Protein AF-A0A453NLX0-F1 (afdb_monomer)

Nearest PDB structures (foldseek):
  2ix4-assembly1_B  TM=9.843E-01  e=1.259E-29  Arabidopsis thaliana
  3kzu-assembly2_C-2  TM=9.721E-01  e=3.996E-23  Brucella melitensis
  3e60-assembly1_B  TM=9.406E-01  e=5.004E-22  Bartonella henselae
  2c9h-assembly1_A-2  TM=9.615E-01  e=4.247E-21  Homo sapiens
  4jga-assembly1_B  TM=9.408E-01  e=2.361E-19  Rickettsia rickettsii str. 'Sheila Smith'

Structure (mmCIF, N/CA/C/O backbone):
data_AF-A0A453NLX0-F1
#
_entry.id   AF-A0A453NLX0-F1
#
loop_
_atom_site.group_PDB
_atom_site.id
_atom_site.type_symbol
_atom_site.label_atom_id
_atom_site.label_alt_id
_atom_site.label_comp_id
_atom_site.label_asym_id
_atom_site.label_entity_id
_atom_site.label_seq_id
_atom_site.pdbx_PDB_ins_code
_atom_site.Cartn_x
_atom_site.Cartn_y
_atom_site.Cartn_z
_atom_site.occupancy
_atom_site.B_iso_or_equiv
_atom_site.auth_seq_id
_atom_site.auth_comp_id
_atom_site.auth_asym_id
_atom_site.auth_atom_id
_atom_site.pdbx_PDB_model_num
ATOM 1 N N . GLY A 1 1 ? 13.823 21.046 -12.889 1.00 32.50 1 GLY A N 1
ATOM 2 C CA . GLY A 1 1 ? 14.466 21.049 -14.212 1.00 32.50 1 GLY A CA 1
ATOM 3 C C . GLY A 1 1 ? 14.780 19.629 -14.622 1.00 32.50 1 GLY A C 1
ATOM 4 O O . GLY A 1 1 ? 15.613 19.012 -13.982 1.00 32.50 1 GLY A O 1
ATOM 5 N N . ASP A 1 2 ? 14.049 19.125 -15.614 1.00 42.88 2 ASP A N 1
ATOM 6 C CA . ASP A 1 2 ? 14.450 18.220 -16.710 1.00 42.88 2 ASP A CA 1
ATOM 7 C C . ASP A 1 2 ? 15.226 16.896 -16.469 1.00 42.88 2 ASP A C 1
ATOM 9 O O . ASP A 1 2 ? 15.320 16.084 -17.379 1.00 42.88 2 ASP A O 1
ATOM 13 N N . ALA A 1 3 ? 15.750 16.588 -15.280 1.00 44.06 3 ALA A N 1
ATOM 14 C CA . ALA A 1 3 ? 16.458 15.319 -15.049 1.00 44.06 3 ALA A CA 1
ATOM 15 C C . ALA A 1 3 ? 15.498 14.118 -14.948 1.00 44.06 3 ALA A C 1
ATOM 17 O O . ALA A 1 3 ? 15.730 13.088 -15.571 1.00 44.06 3 ALA A O 1
ATOM 18 N N . ALA A 1 4 ? 14.383 14.260 -14.222 1.00 47.41 4 ALA A N 1
ATOM 19 C CA . ALA A 1 4 ? 13.395 13.188 -14.068 1.00 47.41 4 ALA A CA 1
ATOM 20 C C . ALA A 1 4 ? 12.672 12.852 -15.389 1.00 47.41 4 ALA A C 1
ATOM 22 O O . ALA A 1 4 ? 12.440 11.681 -15.677 1.00 47.41 4 ALA A O 1
ATOM 23 N N . GLY A 1 5 ? 12.381 13.866 -16.217 1.00 52.69 5 GLY A N 1
ATOM 24 C CA . GLY A 1 5 ? 11.788 13.687 -17.548 1.00 52.69 5 GLY A CA 1
ATOM 25 C C . GLY A 1 5 ? 12.715 12.929 -18.501 1.00 52.69 5 GLY A C 1
ATOM 26 O O . GLY A 1 5 ? 12.309 11.922 -19.074 1.00 52.69 5 GLY A O 1
ATOM 27 N N . ARG A 1 6 ? 13.996 13.324 -18.576 1.00 56.44 6 ARG A N 1
ATOM 28 C CA . ARG A 1 6 ? 15.009 12.621 -19.386 1.00 56.44 6 ARG A CA 1
ATOM 29 C C . ARG A 1 6 ? 15.239 11.176 -18.941 1.00 56.44 6 ARG A C 1
ATOM 31 O O . ARG A 1 6 ? 15.473 10.315 -19.783 1.00 56.44 6 ARG A O 1
ATOM 38 N N . THR A 1 7 ? 15.172 10.888 -17.640 1.00 66.12 7 THR A N 1
ATOM 39 C CA . THR A 1 7 ? 15.303 9.512 -17.135 1.00 66.12 7 THR A CA 1
ATOM 40 C C . THR A 1 7 ? 14.103 8.652 -17.531 1.00 66.12 7 THR A C 1
ATOM 42 O O . THR A 1 7 ? 14.297 7.510 -17.934 1.00 66.12 7 THR A O 1
ATOM 45 N N . LEU A 1 8 ? 12.875 9.188 -17.494 1.00 66.31 8 LEU A N 1
ATOM 46 C CA . LEU A 1 8 ? 11.673 8.470 -17.944 1.00 66.31 8 LEU A CA 1
ATOM 47 C C . LEU A 1 8 ? 11.711 8.153 -19.448 1.00 66.31 8 LEU A C 1
ATOM 49 O O . LEU A 1 8 ? 11.286 7.075 -19.860 1.00 66.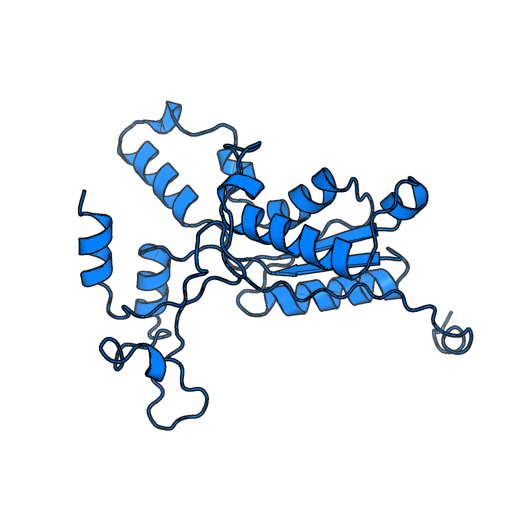31 8 LEU A O 1
ATOM 53 N N . GLU A 1 9 ? 12.271 9.042 -20.272 1.00 70.69 9 GLU A N 1
ATOM 54 C CA . GLU A 1 9 ? 12.449 8.799 -21.712 1.00 70.69 9 GLU A CA 1
ATOM 55 C C . GLU A 1 9 ? 13.410 7.639 -22.015 1.00 70.69 9 GLU A C 1
ATOM 57 O O . GLU A 1 9 ? 13.264 6.960 -23.036 1.00 70.69 9 GLU A O 1
ATOM 62 N N . GLN A 1 10 ? 14.364 7.364 -21.124 1.00 80.00 10 GLN A N 1
ATOM 63 C CA . GLN A 1 10 ? 15.307 6.249 -21.259 1.00 80.00 10 GLN A CA 1
ATOM 64 C C . GLN A 1 10 ? 14.697 4.896 -20.870 1.00 80.00 10 GLN A C 1
ATOM 66 O O . GLN A 1 10 ? 15.295 3.852 -21.146 1.00 80.00 10 GLN A O 1
ATOM 71 N N . LEU A 1 11 ? 13.519 4.882 -20.239 1.00 84.00 11 LEU A N 1
ATOM 72 C CA . LEU A 1 11 ? 12.901 3.647 -19.773 1.00 84.00 11 LEU A CA 1
ATOM 73 C C . LEU A 1 11 ? 12.248 2.883 -20.938 1.00 84.00 11 LEU A C 1
ATOM 75 O O . LEU A 1 11 ? 11.550 3.483 -21.764 1.00 84.00 11 LEU A O 1
ATOM 79 N N . PRO A 1 12 ? 12.434 1.547 -21.005 1.00 85.44 12 PRO A N 1
ATOM 80 C CA . PRO A 1 12 ? 11.791 0.711 -22.018 1.00 85.44 12 PRO A CA 1
ATOM 81 C C . PRO A 1 12 ? 10.260 0.753 -21.954 1.00 85.44 12 PRO A C 1
ATOM 83 O O . PRO A 1 12 ? 9.596 0.725 -22.989 1.00 85.44 12 PRO A O 1
ATOM 86 N N . SER A 1 13 ? 9.701 0.822 -20.745 1.00 88.06 13 SER A N 1
ATOM 87 C CA . SER A 1 13 ? 8.270 1.002 -20.510 1.00 88.06 13 SER A CA 1
ATOM 88 C C . SER A 1 13 ? 7.997 2.444 -20.095 1.00 88.06 13 SER A C 1
ATOM 90 O O . SER A 1 13 ? 8.634 2.954 -19.174 1.00 88.06 13 SER A O 1
ATOM 92 N N . ARG A 1 14 ? 7.061 3.101 -20.789 1.00 87.88 14 ARG A N 1
ATOM 93 C CA . ARG A 1 14 ? 6.690 4.513 -20.569 1.00 87.88 14 ARG A CA 1
ATOM 94 C C . ARG A 1 14 ? 5.220 4.693 -20.196 1.00 87.88 14 ARG A C 1
ATOM 96 O O . ARG A 1 14 ? 4.744 5.817 -20.088 1.00 87.88 14 ARG A O 1
ATOM 103 N N . VAL A 1 15 ? 4.498 3.588 -20.026 1.00 87.69 15 VAL A N 1
ATOM 104 C CA . VAL A 1 15 ? 3.078 3.588 -19.676 1.00 87.69 15 VAL A CA 1
ATOM 105 C C . VAL A 1 15 ? 2.943 3.140 -18.233 1.00 87.69 15 VAL A C 1
ATOM 107 O O . VAL A 1 15 ? 3.362 2.041 -17.875 1.00 87.69 15 VAL A O 1
ATOM 110 N N . PHE A 1 16 ? 2.335 3.991 -17.419 1.00 85.38 16 PHE A N 1
ATOM 111 C CA . PHE A 1 16 ? 2.016 3.713 -16.028 1.00 85.38 16 PHE A CA 1
ATOM 112 C C . PHE A 1 16 ? 0.648 4.303 -15.687 1.00 85.38 16 PHE A C 1
ATOM 114 O O . PHE A 1 16 ? 0.221 5.295 -16.278 1.00 85.38 16 PHE A O 1
ATOM 121 N N . ALA A 1 17 ? -0.045 3.679 -14.741 1.00 84.06 17 ALA A N 1
ATOM 122 C CA . ALA A 1 17 ? -1.322 4.158 -14.235 1.00 84.06 17 ALA A CA 1
ATOM 123 C C . ALA A 1 17 ? -1.085 4.990 -12.969 1.00 84.06 17 ALA A C 1
ATOM 125 O O . ALA A 1 17 ? -0.701 4.473 -11.915 1.00 84.06 17 ALA A O 1
ATOM 126 N N . ALA A 1 18 ? -1.275 6.303 -13.103 1.00 81.62 18 ALA A N 1
ATOM 127 C CA . ALA A 1 18 ? -1.148 7.251 -12.008 1.00 81.62 18 ALA A CA 1
ATOM 128 C C . ALA A 1 18 ? -2.514 7.543 -11.356 1.00 81.62 18 ALA A C 1
ATOM 130 O O . ALA A 1 18 ? -3.530 7.550 -12.048 1.00 81.62 18 ALA A O 1
ATOM 131 N N . VAL A 1 19 ? -2.539 7.835 -10.051 1.00 82.06 19 VAL A N 1
ATOM 132 C CA . VAL A 1 19 ? -3.730 8.375 -9.379 1.00 82.06 19 VAL A CA 1
ATOM 133 C C . VAL A 1 19 ? -3.841 9.844 -9.778 1.00 82.06 19 VAL A C 1
ATOM 135 O O . VAL A 1 19 ? -2.850 10.565 -9.610 1.00 82.06 19 VAL A O 1
ATOM 138 N N . PRO A 1 20 ? -4.989 10.302 -10.304 1.00 85.00 20 PRO A N 1
ATOM 139 C CA . PRO A 1 20 ? -5.222 11.722 -10.534 1.00 85.00 20 PRO A CA 1
ATOM 140 C C . PRO A 1 20 ? -5.013 12.504 -9.235 1.00 85.00 20 PRO A C 1
ATOM 142 O O . PRO A 1 20 ? -5.544 12.126 -8.193 1.00 85.00 20 PRO A O 1
ATOM 145 N N . ARG A 1 21 ? -4.211 13.569 -9.280 1.00 85.25 21 ARG A N 1
ATOM 146 C CA . ARG A 1 21 ? -3.954 14.438 -8.125 1.00 85.25 21 ARG A CA 1
ATOM 147 C C . ARG A 1 21 ? -4.677 15.757 -8.309 1.00 85.25 21 ARG A C 1
ATOM 149 O O . ARG A 1 21 ? -4.589 16.348 -9.382 1.00 85.25 21 ARG A O 1
ATOM 156 N N . GLY A 1 22 ? -5.302 16.233 -7.243 1.00 87.50 22 GLY A N 1
ATOM 157 C CA . GLY A 1 22 ? -6.043 17.484 -7.244 1.00 87.50 22 GLY A CA 1
ATOM 158 C C . GLY A 1 22 ? -7.124 17.489 -6.171 1.00 87.50 22 GLY A C 1
ATOM 159 O O . GLY A 1 22 ? -7.082 16.689 -5.242 1.00 87.50 22 GLY A O 1
ATOM 160 N N . LYS A 1 23 ? -8.052 18.440 -6.270 1.00 88.06 23 LYS A N 1
ATOM 161 C CA . LYS A 1 23 ? -9.124 18.664 -5.281 1.00 88.06 23 LYS A CA 1
ATOM 162 C C . LYS A 1 23 ? -10.513 18.377 -5.856 1.00 88.06 23 LYS A C 1
ATOM 164 O O . LYS A 1 23 ? -11.515 18.691 -5.218 1.00 88.06 23 LYS A O 1
ATOM 169 N N . GLY A 1 24 ? -10.572 17.864 -7.085 1.00 85.75 24 GLY A N 1
ATOM 170 C CA . GLY A 1 24 ? -11.801 17.476 -7.757 1.00 85.75 24 GLY A CA 1
ATOM 171 C C . GLY A 1 24 ? -12.357 16.142 -7.262 1.00 85.75 24 GLY A C 1
ATOM 172 O O . GLY A 1 24 ? -11.738 15.413 -6.489 1.00 85.75 24 GLY A O 1
ATOM 173 N N . GLU A 1 25 ? -13.553 15.813 -7.739 1.00 76.50 25 GLU A N 1
ATOM 174 C CA . GLU A 1 25 ? -14.179 14.514 -7.503 1.00 76.50 25 GLU A CA 1
ATOM 175 C C . GLU A 1 25 ? -13.334 13.392 -8.137 1.00 76.50 25 GLU A C 1
ATOM 177 O O . GLU A 1 25 ? -12.903 13.510 -9.284 1.00 76.50 25 GLU A O 1
ATOM 182 N N . ALA A 1 26 ? -13.084 12.314 -7.385 1.00 79.69 26 ALA A N 1
ATOM 183 C CA . ALA A 1 26 ? -12.199 11.199 -7.756 1.00 79.69 26 ALA A CA 1
ATOM 184 C C . ALA A 1 26 ? -10.702 11.551 -7.947 1.00 79.69 26 ALA A C 1
ATOM 186 O O . ALA A 1 26 ? -9.940 10.733 -8.471 1.00 79.69 26 ALA A O 1
ATOM 187 N N . GLU A 1 27 ? -10.261 12.727 -7.490 1.00 86.06 27 GLU A N 1
ATOM 188 C CA . GLU A 1 27 ? -8.845 13.093 -7.396 1.00 86.06 27 GLU A CA 1
ATOM 189 C C . GLU A 1 27 ? -8.322 12.935 -5.962 1.00 86.06 27 GLU A C 1
ATOM 191 O O . GLU A 1 27 ? -9.049 13.093 -4.983 1.00 86.06 27 GLU A O 1
ATOM 196 N N . PHE A 1 28 ? -7.032 12.636 -5.829 1.00 86.00 28 PHE A N 1
ATOM 197 C CA . PHE A 1 28 ? -6.368 12.548 -4.535 1.00 86.00 28 PHE A CA 1
ATOM 198 C C . PHE A 1 28 ? -5.824 13.916 -4.098 1.00 86.00 28 PHE A C 1
ATO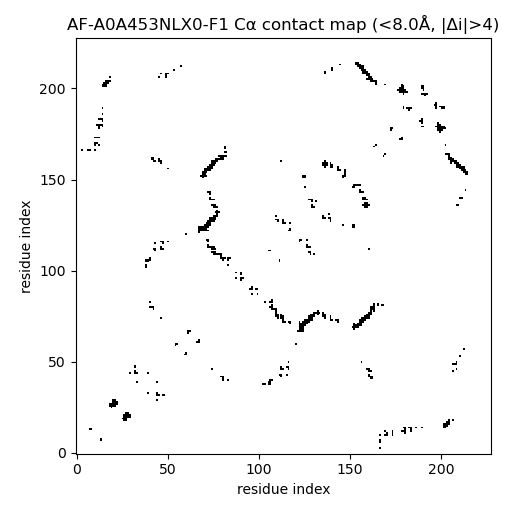M 200 O O . PHE A 1 28 ? -4.839 14.406 -4.665 1.00 86.00 28 PHE A O 1
ATOM 207 N N . ASP A 1 29 ? -6.432 14.497 -3.057 1.00 88.50 29 ASP A N 1
ATOM 208 C CA . ASP A 1 29 ? -5.942 15.716 -2.397 1.00 88.50 29 ASP A CA 1
ATOM 209 C C . ASP A 1 29 ? -4.783 15.379 -1.452 1.00 88.50 29 ASP A C 1
ATOM 211 O O . ASP A 1 29 ? -4.948 15.184 -0.248 1.00 88.50 29 ASP A O 1
ATOM 215 N N . GLU A 1 30 ? -3.580 15.296 -2.011 1.00 82.75 30 GLU A N 1
ATOM 216 C CA . GLU A 1 30 ? -2.365 14.988 -1.256 1.00 82.75 30 GLU A CA 1
ATOM 217 C C . GLU A 1 30 ? -2.119 15.973 -0.105 1.00 82.75 30 GLU A C 1
ATOM 219 O O . GLU A 1 30 ? -1.650 15.560 0.958 1.00 82.75 30 GLU A O 1
ATOM 224 N N . GLU A 1 31 ? -2.467 17.255 -0.269 1.00 84.69 31 GLU A N 1
ATOM 225 C CA . GLU A 1 31 ? -2.294 18.249 0.791 1.00 84.69 31 GLU A CA 1
ATOM 226 C C . GLU A 1 31 ? -3.164 17.895 1.993 1.00 84.69 31 GLU A C 1
ATOM 228 O O . GLU A 1 31 ? -2.654 17.886 3.107 1.00 84.69 31 GLU A O 1
ATOM 233 N N . ALA A 1 32 ? -4.434 17.534 1.791 1.00 86.62 32 ALA A N 1
ATOM 234 C CA . ALA A 1 32 ? -5.342 17.172 2.882 1.00 86.62 32 ALA A CA 1
ATOM 235 C C . ALA A 1 32 ? -4.805 16.030 3.766 1.00 86.62 32 ALA A C 1
ATOM 237 O O . ALA A 1 32 ? -5.043 16.022 4.974 1.00 86.62 32 ALA A O 1
ATOM 238 N N . TRP A 1 33 ? -4.038 15.106 3.184 1.00 85.44 33 TRP A N 1
ATOM 239 C CA . TRP A 1 33 ? -3.518 13.922 3.874 1.00 85.44 33 TRP A CA 1
ATOM 240 C C . TRP A 1 33 ? -2.083 14.065 4.378 1.00 85.44 33 TRP A C 1
ATOM 242 O O . TRP A 1 33 ? -1.658 13.269 5.211 1.00 85.44 33 TRP A O 1
ATOM 252 N N . THR A 1 34 ? -1.349 15.085 3.924 1.00 79.75 34 THR A N 1
ATOM 253 C CA . THR A 1 34 ? 0.059 15.332 4.290 1.00 79.75 34 THR A CA 1
ATOM 254 C C . THR A 1 34 ? 0.273 16.638 5.065 1.00 79.75 34 THR A C 1
ATOM 256 O O . THR A 1 34 ? 1.359 16.851 5.607 1.00 79.75 34 THR A O 1
ATOM 259 N N . LYS A 1 35 ? -0.748 17.503 5.180 1.00 65.50 35 LYS A N 1
ATOM 260 C CA . LYS A 1 35 ? -0.664 18.851 5.781 1.00 65.50 35 LYS A CA 1
ATOM 261 C C . LYS A 1 35 ? -0.050 18.868 7.177 1.00 65.50 35 LYS A C 1
ATOM 263 O O . LYS A 1 35 ? 0.808 19.703 7.460 1.00 65.50 35 LYS A O 1
ATOM 268 N N . ASP A 1 36 ? -0.456 17.920 8.015 1.00 60.62 36 ASP A N 1
ATOM 269 C CA . ASP A 1 36 ? -0.012 17.822 9.409 1.00 60.62 36 ASP A CA 1
ATOM 270 C C . ASP A 1 36 ? 1.237 16.941 9.571 1.00 60.62 36 ASP A C 1
ATOM 272 O O . ASP A 1 36 ? 1.761 16.767 10.671 1.00 60.62 36 ASP A O 1
ATOM 276 N N . SER A 1 37 ? 1.763 16.402 8.467 1.00 59.88 37 SER A N 1
ATOM 277 C CA . SER A 1 37 ? 2.885 15.481 8.471 1.00 59.88 37 SER A CA 1
ATOM 278 C C . SER A 1 37 ? 3.812 15.713 7.275 1.00 59.88 37 SER A C 1
ATOM 280 O O . SER A 1 37 ? 3.763 15.040 6.248 1.00 59.88 37 SER A O 1
ATOM 282 N N . ARG A 1 38 ? 4.820 16.572 7.480 1.00 60.34 38 ARG A N 1
ATOM 283 C CA . ARG A 1 38 ? 6.038 16.596 6.635 1.00 60.34 38 ARG A CA 1
ATOM 284 C C . ARG A 1 38 ? 6.844 15.280 6.709 1.00 60.34 38 ARG A C 1
ATOM 286 O O . ARG A 1 38 ? 7.937 15.184 6.152 1.00 60.34 38 ARG A O 1
ATOM 293 N N . SER A 1 39 ? 6.345 14.297 7.455 1.00 71.38 39 SER A N 1
ATOM 294 C CA . SER A 1 39 ? 7.026 13.094 7.915 1.00 71.38 39 SER A CA 1
ATOM 295 C C . SER A 1 39 ? 6.368 11.796 7.445 1.00 71.38 39 SER A C 1
ATOM 297 O O . SER A 1 39 ? 6.788 10.745 7.913 1.00 71.38 39 SER A O 1
ATOM 299 N N . ILE A 1 40 ? 5.400 11.838 6.524 1.00 84.94 40 ILE A N 1
ATOM 300 C CA . ILE A 1 40 ? 4.826 10.635 5.902 1.00 84.94 40 ILE A CA 1
ATOM 301 C C . ILE A 1 40 ? 5.147 10.562 4.413 1.00 84.94 40 ILE A C 1
ATOM 303 O O . ILE A 1 40 ? 5.373 11.574 3.749 1.00 84.94 40 ILE A O 1
ATOM 307 N N . SER A 1 41 ? 5.204 9.337 3.904 1.00 88.06 41 SER A N 1
ATOM 308 C CA . SER A 1 41 ? 5.412 9.031 2.488 1.00 88.06 41 SER A CA 1
ATOM 309 C C . SER A 1 41 ? 4.082 8.814 1.769 1.00 88.06 41 SER A C 1
ATOM 311 O O . SER A 1 41 ? 3.055 8.575 2.405 1.00 88.06 41 SER A O 1
ATOM 313 N N . GLY A 1 42 ? 4.098 8.860 0.434 1.00 86.62 42 GLY A N 1
ATOM 314 C CA . GLY A 1 42 ? 2.885 8.776 -0.389 1.00 86.62 42 GLY A CA 1
ATOM 315 C C . GLY A 1 42 ? 1.999 7.564 -0.074 1.00 86.62 42 GLY A C 1
ATOM 316 O O . GLY A 1 42 ? 0.790 7.717 0.063 1.00 86.62 42 GLY A O 1
ATOM 317 N N . PHE A 1 43 ? 2.581 6.376 0.130 1.00 87.94 43 PHE A N 1
ATOM 318 C CA . PHE A 1 43 ? 1.813 5.161 0.436 1.00 87.94 43 PHE A CA 1
ATOM 319 C C . PHE A 1 43 ? 1.072 5.255 1.778 1.00 87.94 43 PHE A C 1
ATOM 321 O O . PHE A 1 43 ? -0.020 4.707 1.920 1.00 87.94 43 PHE A O 1
ATOM 328 N N . ILE A 1 44 ? 1.623 5.984 2.752 1.00 91.56 44 ILE A N 1
ATOM 329 C CA . ILE A 1 44 ? 0.964 6.233 4.038 1.00 91.56 44 ILE A CA 1
ATOM 330 C C . ILE A 1 44 ? -0.204 7.202 3.837 1.00 91.56 44 ILE A C 1
ATOM 332 O O . ILE A 1 44 ? -1.283 6.969 4.373 1.00 91.56 44 ILE A O 1
ATOM 336 N N . ALA A 1 45 ? -0.022 8.254 3.035 1.00 90.31 45 ALA A N 1
ATOM 337 C CA . ALA A 1 45 ? -1.090 9.204 2.729 1.00 90.31 45 ALA A CA 1
ATOM 338 C C . ALA A 1 45 ? -2.256 8.529 1.981 1.00 90.31 45 ALA A C 1
ATOM 340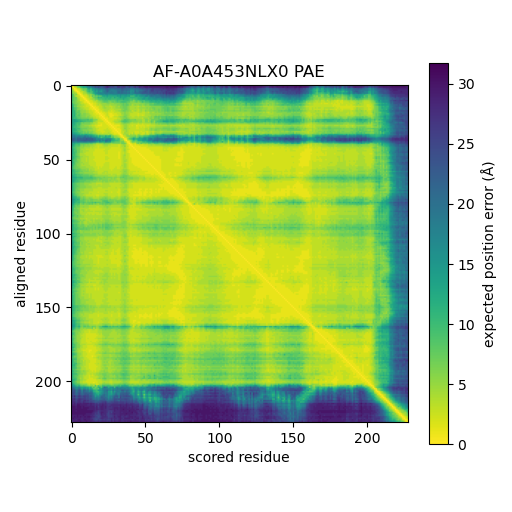 O O . ALA A 1 45 ? -3.414 8.730 2.345 1.00 90.31 45 ALA A O 1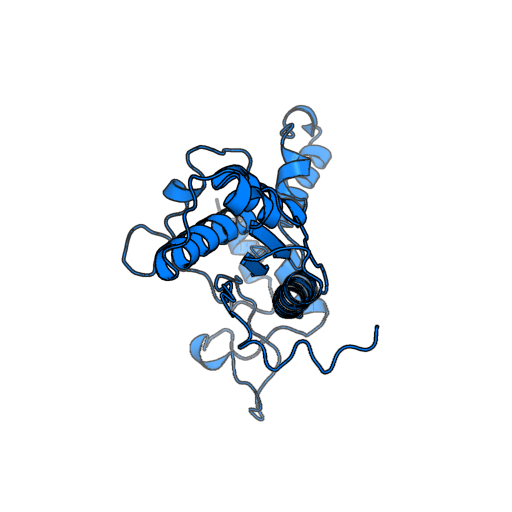
ATOM 341 N N . TYR A 1 46 ? -1.962 7.656 1.009 1.00 89.12 46 TYR A N 1
ATOM 342 C CA . TYR A 1 46 ? -2.978 6.827 0.352 1.00 89.12 46 TYR A CA 1
ATOM 343 C C . TYR A 1 46 ? -3.687 5.896 1.340 1.00 89.12 46 TYR A C 1
ATOM 345 O O . TYR A 1 46 ? -4.913 5.799 1.308 1.00 89.12 46 TYR A O 1
ATOM 353 N N . ALA A 1 47 ? -2.942 5.258 2.251 1.00 91.38 47 ALA A N 1
ATOM 354 C CA . ALA A 1 47 ? -3.533 4.403 3.275 1.00 91.38 47 ALA A CA 1
ATOM 355 C C . ALA A 1 47 ? -4.470 5.174 4.206 1.00 91.38 47 ALA A C 1
ATOM 357 O O . ALA A 1 47 ? -5.553 4.686 4.493 1.00 91.38 47 ALA A O 1
ATOM 358 N N . LEU A 1 48 ? -4.083 6.373 4.645 1.00 91.94 48 LEU A N 1
ATOM 359 C CA . LEU A 1 48 ? -4.901 7.227 5.504 1.00 91.94 48 LEU A CA 1
ATOM 360 C C . LEU A 1 48 ? -6.172 7.719 4.808 1.00 91.94 48 LEU A C 1
ATOM 362 O O . LEU A 1 48 ? -7.225 7.748 5.441 1.00 91.94 48 LEU A O 1
ATOM 366 N N . CYS A 1 49 ? -6.067 8.105 3.536 1.00 91.12 49 CYS A N 1
ATOM 367 C CA . CYS A 1 49 ? -7.214 8.545 2.751 1.00 91.12 49 CYS A CA 1
ATOM 368 C C . CYS A 1 49 ? -8.222 7.414 2.583 1.00 91.12 49 CYS A C 1
ATOM 370 O O . CYS A 1 49 ? -9.366 7.540 3.012 1.00 91.12 49 CYS A O 1
ATOM 372 N N . ALA A 1 50 ? -7.764 6.269 2.075 1.00 90.25 50 ALA A N 1
ATOM 373 C CA . ALA A 1 50 ? -8.641 5.125 1.905 1.00 90.25 50 ALA A CA 1
ATOM 374 C C . ALA A 1 50 ? -9.202 4.654 3.257 1.00 90.25 50 ALA A C 1
ATOM 376 O O . ALA A 1 50 ? -10.404 4.422 3.335 1.00 90.25 50 ALA A O 1
ATOM 377 N N . ALA A 1 51 ? -8.364 4.586 4.315 1.00 92.19 51 ALA A N 1
ATOM 378 C CA . ALA A 1 51 ? -8.756 4.321 5.713 1.00 92.19 51 ALA A CA 1
ATOM 379 C C . ALA A 1 51 ? -9.997 5.133 6.117 1.00 92.19 51 ALA A C 1
ATOM 381 O O . ALA A 1 51 ? -10.981 4.577 6.598 1.00 92.19 51 ALA A O 1
ATOM 382 N N . ASP A 1 52 ? -9.946 6.446 5.898 1.00 92.06 52 ASP A N 1
ATOM 383 C CA . ASP A 1 52 ? -11.025 7.368 6.240 1.00 92.06 52 ASP A CA 1
ATOM 384 C C . ASP A 1 52 ? -12.287 7.130 5.420 1.00 92.06 52 ASP A C 1
ATOM 386 O O . ASP A 1 52 ? -13.374 7.073 5.994 1.00 92.06 52 ASP A O 1
ATOM 390 N N . GLU A 1 53 ? -12.140 6.966 4.104 1.00 89.81 53 GLU A N 1
ATOM 391 C CA . GLU A 1 53 ? -13.266 6.767 3.193 1.00 89.81 53 GLU A CA 1
ATOM 392 C C . GLU A 1 53 ? -14.102 5.561 3.609 1.00 89.81 53 GLU A C 1
ATOM 394 O O . GLU A 1 53 ? -15.315 5.695 3.766 1.00 89.81 53 GLU A O 1
ATOM 399 N N . ALA A 1 54 ? -13.488 4.405 3.876 1.00 87.75 54 ALA A N 1
ATOM 400 C CA . ALA A 1 54 ? -14.303 3.242 4.209 1.00 87.75 54 ALA A CA 1
ATOM 401 C C . ALA A 1 54 ? -14.707 3.141 5.680 1.00 87.75 54 ALA A C 1
ATOM 403 O O . ALA A 1 54 ? -15.728 2.525 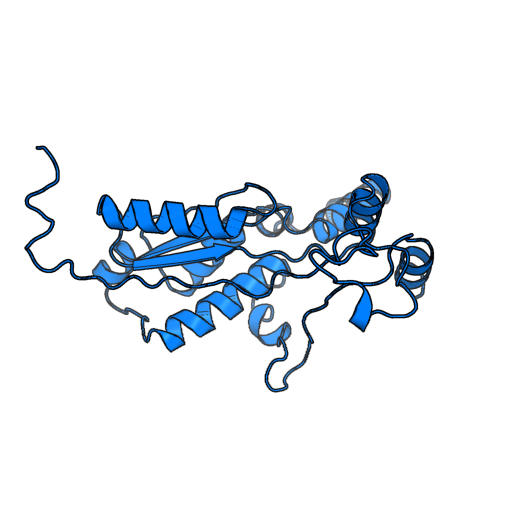5.974 1.00 87.75 54 ALA A O 1
ATOM 404 N N . LEU A 1 55 ? -13.973 3.757 6.614 1.00 90.31 55 LEU A N 1
ATOM 405 C CA . LEU A 1 55 ? -14.484 3.908 7.982 1.00 90.31 55 LEU A CA 1
ATOM 406 C C . LEU A 1 55 ? -15.762 4.755 7.993 1.00 90.31 55 LEU A C 1
ATOM 408 O O . LEU A 1 55 ? -16.699 4.444 8.729 1.00 90.31 55 LEU A O 1
ATOM 412 N N . ARG A 1 56 ? -15.821 5.799 7.155 1.00 91.00 56 ARG A N 1
ATOM 413 C CA . ARG A 1 56 ? -17.028 6.612 6.960 1.00 91.00 56 ARG A CA 1
ATOM 414 C C . ARG A 1 56 ? -18.127 5.847 6.235 1.00 91.00 56 ARG A C 1
ATOM 416 O O . ARG A 1 56 ? -19.263 5.900 6.694 1.00 91.00 56 ARG A O 1
ATOM 423 N N . ASP A 1 57 ? -17.796 5.129 5.163 1.00 88.00 57 ASP A N 1
ATOM 424 C CA . ASP A 1 57 ? -18.750 4.300 4.413 1.00 88.00 57 ASP A CA 1
ATOM 425 C C . ASP A 1 57 ? -19.418 3.248 5.313 1.00 88.00 57 ASP A C 1
ATOM 427 O O . ASP A 1 57 ? -20.637 3.092 5.313 1.00 88.00 57 ASP A O 1
ATOM 431 N N . ALA A 1 58 ? -18.640 2.604 6.186 1.00 87.19 58 ALA A N 1
ATOM 432 C CA . ALA A 1 58 ? -19.153 1.639 7.154 1.00 87.19 58 ALA A CA 1
ATOM 433 C C . ALA A 1 58 ? -19.729 2.263 8.433 1.00 87.19 58 ALA A C 1
ATOM 435 O O . ALA A 1 58 ? -20.181 1.534 9.318 1.00 87.19 58 ALA A O 1
ATOM 436 N N . ASN A 1 59 ? -19.696 3.592 8.558 1.00 92.31 59 ASN A N 1
ATOM 437 C CA . ASN A 1 59 ? -20.127 4.328 9.743 1.00 92.31 59 ASN A CA 1
ATOM 438 C C . ASN A 1 59 ? -19.492 3.802 11.054 1.00 92.31 59 ASN A C 1
ATOM 440 O O . ASN A 1 59 ? -20.150 3.700 12.092 1.00 92.31 59 ASN A O 1
ATOM 444 N N . TRP A 1 60 ? -18.202 3.448 11.011 1.00 92.31 60 TRP A N 1
ATOM 445 C CA . TRP A 1 60 ? -17.455 2.914 12.152 1.00 92.31 60 TRP A CA 1
ATOM 446 C C . TRP A 1 60 ? -16.421 3.919 12.657 1.00 92.31 60 TRP A C 1
ATOM 448 O O . TRP A 1 60 ? -15.259 3.921 12.257 1.00 92.31 60 TRP A O 1
ATOM 458 N N . LEU A 1 61 ? -16.848 4.787 13.571 1.00 94.31 61 LEU A N 1
ATOM 459 C CA . LEU A 1 61 ? -15.990 5.766 14.242 1.00 94.31 61 LEU A CA 1
ATOM 460 C C . LEU A 1 61 ? -16.237 5.703 15.758 1.00 94.31 61 LEU A C 1
ATOM 462 O O . LEU A 1 61 ? -16.846 6.614 16.326 1.00 94.31 61 LEU A O 1
ATOM 466 N N . PRO A 1 62 ? -15.841 4.601 16.425 1.00 93.69 62 PRO A N 1
ATOM 467 C CA . PRO A 1 62 ? -16.146 4.405 17.835 1.00 93.69 62 PRO A CA 1
ATOM 468 C C . PRO A 1 62 ? -15.453 5.457 18.706 1.00 93.69 62 PRO A C 1
ATOM 470 O O . PRO A 1 62 ? -14.261 5.725 18.559 1.00 93.69 62 PRO A O 1
ATOM 473 N N . SER A 1 63 ? -16.192 6.028 19.656 1.00 93.50 63 SER A N 1
ATOM 474 C CA . SER A 1 63 ? -15.642 6.900 20.701 1.00 93.50 63 SER A CA 1
ATOM 475 C C . SER A 1 63 ? -15.226 6.120 21.953 1.00 93.50 63 SER A C 1
ATOM 477 O O . SER A 1 63 ? -14.274 6.513 22.624 1.00 93.50 63 SER A O 1
ATOM 479 N N . GLU A 1 64 ? -15.910 5.009 22.234 1.00 96.00 64 GLU A N 1
ATOM 480 C CA . GLU A 1 64 ? -15.688 4.121 23.380 1.00 96.00 64 GLU A CA 1
ATOM 481 C C . GLU A 1 64 ? -14.339 3.386 23.290 1.00 96.00 64 GLU A C 1
ATOM 483 O O . GLU A 1 64 ? -13.987 2.844 22.239 1.00 96.00 64 GLU A O 1
ATOM 488 N N . ASN A 1 65 ? -13.605 3.322 24.407 1.00 96.38 65 ASN A N 1
ATOM 489 C CA . ASN A 1 65 ? -12.298 2.655 24.463 1.00 96.38 65 ASN A CA 1
ATOM 490 C C . ASN A 1 65 ? -12.395 1.153 24.183 1.00 96.38 65 ASN A C 1
ATOM 492 O O . ASN A 1 65 ? -11.596 0.645 23.410 1.00 96.38 65 ASN A O 1
ATOM 496 N N . GLU A 1 66 ? -13.413 0.471 24.710 1.00 96.56 66 GLU A N 1
ATOM 497 C CA . GLU A 1 66 ? -13.617 -0.967 24.485 1.00 96.56 66 GLU A CA 1
ATOM 498 C C . GLU A 1 66 ? -13.719 -1.290 22.985 1.00 96.56 66 GLU A C 1
ATOM 500 O O . GLU A 1 66 ? -13.000 -2.138 22.466 1.00 96.56 66 GLU A O 1
ATOM 505 N N . LYS A 1 67 ? -14.523 -0.531 22.231 1.00 95.31 67 LYS A N 1
ATOM 506 C CA . LYS A 1 67 ? -14.628 -0.707 20.772 1.00 95.31 67 LYS A CA 1
ATOM 507 C C . LYS A 1 67 ? -13.319 -0.400 20.046 1.00 95.31 67 LYS A C 1
ATOM 509 O O . LYS A 1 67 ? -13.029 -1.030 19.031 1.00 95.31 67 LYS A O 1
ATOM 514 N N . LYS A 1 68 ? -12.523 0.551 20.539 1.00 97.00 68 LYS A N 1
ATOM 515 C CA . LYS A 1 68 ? -11.197 0.862 19.985 1.00 97.00 68 LYS A CA 1
ATOM 516 C C . LYS A 1 68 ? -10.182 -0.246 20.257 1.00 97.00 68 LYS A C 1
ATOM 518 O O . LYS A 1 68 ? -9.429 -0.584 19.350 1.00 97.00 68 LYS A O 1
ATOM 523 N N . GLU A 1 69 ? -10.184 -0.827 21.452 1.00 98.06 69 GLU A N 1
ATOM 524 C CA . GLU A 1 69 ? -9.387 -2.005 21.836 1.00 98.06 69 GLU A CA 1
ATOM 525 C C . GLU A 1 69 ? -9.763 -3.236 21.009 1.00 98.06 69 GLU A C 1
ATOM 527 O O . GLU A 1 69 ? -8.910 -4.053 20.679 1.00 98.06 69 GLU A O 1
ATOM 532 N N . ARG A 1 70 ? -11.029 -3.328 20.595 1.00 97.31 70 ARG A N 1
ATOM 533 C CA . ARG A 1 70 ? -11.543 -4.383 19.715 1.00 97.31 70 ARG A CA 1
ATOM 534 C C . ARG A 1 70 ? -11.497 -4.044 18.222 1.00 97.31 70 ARG A C 1
ATOM 536 O O . ARG A 1 70 ? -11.954 -4.845 17.408 1.00 97.31 70 ARG A O 1
ATOM 543 N N . THR A 1 71 ? -10.936 -2.893 17.846 1.00 97.12 71 THR A N 1
ATOM 544 C CA . THR A 1 71 ? -10.701 -2.522 16.445 1.00 97.12 71 THR A CA 1
ATOM 545 C C . THR A 1 71 ? -9.211 -2.613 16.140 1.00 97.12 71 THR A C 1
ATOM 547 O O . THR A 1 71 ? -8.414 -1.893 16.739 1.00 97.12 71 THR A O 1
ATOM 550 N N . GLY A 1 72 ? -8.825 -3.482 15.209 1.00 97.25 72 GLY A N 1
ATOM 551 C CA . GLY A 1 72 ? -7.448 -3.608 14.731 1.00 97.25 72 GLY A CA 1
ATOM 552 C C . GLY A 1 72 ? -7.238 -3.042 13.325 1.00 97.25 72 GLY A C 1
ATOM 553 O O . GLY A 1 72 ? -8.166 -2.593 12.649 1.00 97.25 72 GLY A O 1
ATOM 554 N N . VAL A 1 73 ? -5.986 -3.068 12.875 1.00 97.62 73 VAL A N 1
ATOM 555 C CA . VAL A 1 73 ? -5.539 -2.585 11.566 1.00 97.62 73 VAL A CA 1
ATOM 556 C C . VAL A 1 73 ? -4.561 -3.594 10.961 1.00 97.62 73 VAL A C 1
ATOM 558 O O . VAL A 1 73 ? -3.619 -4.032 11.614 1.00 97.62 73 VAL A O 1
ATOM 561 N N . SER A 1 74 ? -4.788 -3.976 9.707 1.00 96.88 74 SER A N 1
ATOM 562 C CA . SER A 1 74 ? -3.955 -4.886 8.918 1.00 96.88 74 SER A CA 1
ATOM 563 C C . SER A 1 74 ? -3.709 -4.287 7.532 1.00 96.88 74 SER A C 1
ATOM 565 O O . SER A 1 74 ? -4.388 -4.625 6.561 1.00 96.88 74 SER A O 1
ATOM 567 N N . ILE A 1 75 ? -2.760 -3.357 7.421 1.00 95.56 75 ILE A N 1
ATOM 568 C CA . ILE A 1 75 ? -2.437 -2.700 6.144 1.00 95.56 75 ILE A CA 1
ATOM 569 C C . ILE A 1 75 ? -1.003 -3.029 5.754 1.00 95.56 75 ILE A C 1
ATOM 571 O O . ILE A 1 75 ? -0.054 -2.606 6.414 1.00 95.56 75 ILE A O 1
ATOM 575 N N . GLY A 1 76 ? -0.858 -3.782 4.667 1.00 93.31 76 GLY A N 1
ATOM 576 C CA . GLY A 1 76 ? 0.435 -4.133 4.094 1.00 93.31 76 GLY A CA 1
ATOM 577 C C . GLY A 1 76 ? 0.868 -3.223 2.941 1.00 93.31 76 GLY A C 1
ATOM 578 O O . GLY A 1 76 ? 0.104 -2.403 2.430 1.00 93.31 76 GLY A O 1
ATOM 579 N N . GLY A 1 77 ? 2.101 -3.418 2.488 1.00 89.69 77 GLY A N 1
ATOM 580 C CA . GLY A 1 77 ? 2.663 -2.806 1.283 1.00 89.69 77 GLY A CA 1
ATOM 581 C C . GLY A 1 77 ? 3.688 -3.737 0.639 1.00 89.69 77 GLY A C 1
ATOM 582 O O . GLY A 1 77 ? 4.188 -4.655 1.289 1.00 89.69 77 GLY A O 1
ATOM 583 N N . GLY A 1 78 ? 3.967 -3.551 -0.650 1.00 85.69 78 GLY A N 1
ATOM 584 C CA . GLY A 1 78 ? 4.897 -4.416 -1.372 1.00 85.69 78 GLY A CA 1
ATOM 585 C C . GLY A 1 78 ? 6.347 -4.013 -1.132 1.00 85.69 78 GLY A C 1
ATOM 586 O O . GLY A 1 78 ? 7.156 -4.819 -0.679 1.00 85.69 78 GLY A O 1
ATOM 587 N N . ILE A 1 79 ? 6.661 -2.766 -1.473 1.00 85.56 79 ILE A N 1
ATOM 588 C CA . ILE A 1 79 ? 8.021 -2.226 -1.530 1.00 85.56 79 ILE A CA 1
ATOM 589 C C . ILE A 1 79 ? 8.113 -0.867 -0.816 1.00 85.56 79 ILE A C 1
ATOM 591 O O . ILE A 1 79 ? 9.188 -0.485 -0.354 1.00 85.56 79 ILE A O 1
ATOM 595 N N . GLY A 1 80 ? 6.988 -0.165 -0.644 1.00 82.06 80 GLY A N 1
ATOM 596 C CA . GLY A 1 80 ? 6.921 1.076 0.122 1.00 82.06 80 GLY A CA 1
ATOM 597 C C . GLY A 1 80 ? 7.485 2.257 -0.656 1.00 82.06 80 GLY A C 1
ATOM 598 O O . GLY A 1 80 ? 7.246 2.414 -1.855 1.00 82.06 80 GLY A O 1
ATOM 599 N N . SER A 1 81 ? 8.244 3.120 0.022 1.00 85.12 81 SER A N 1
ATOM 600 C CA . SER A 1 81 ? 8.759 4.348 -0.593 1.00 85.12 81 SER A CA 1
ATOM 601 C C . SER A 1 81 ? 10.216 4.230 -1.040 1.00 85.12 81 SER A C 1
ATOM 603 O O . SER A 1 81 ? 11.134 4.696 -0.362 1.00 85.12 81 SER A O 1
ATOM 605 N N . ILE A 1 82 ? 10.436 3.644 -2.222 1.00 87.94 82 ILE A N 1
ATOM 606 C CA . ILE A 1 82 ? 11.765 3.622 -2.861 1.00 87.94 82 ILE A CA 1
ATOM 607 C C . ILE A 1 82 ? 12.284 5.045 -3.106 1.00 87.94 82 ILE A C 1
ATOM 609 O O . ILE A 1 82 ? 13.471 5.297 -2.907 1.00 87.94 82 ILE A O 1
ATOM 613 N N . SER A 1 83 ? 11.415 5.990 -3.473 1.00 85.88 83 SER A N 1
ATOM 614 C CA . SER A 1 83 ? 11.805 7.386 -3.705 1.00 85.88 83 SER A CA 1
ATOM 615 C C . SER A 1 83 ? 12.475 8.024 -2.484 1.00 85.88 83 SER A C 1
ATOM 617 O O . SER A 1 83 ? 13.529 8.634 -2.626 1.00 85.88 83 SER A O 1
ATOM 619 N N . ASP A 1 84 ? 11.934 7.821 -1.275 1.00 88.56 84 ASP A N 1
ATOM 620 C CA . ASP A 1 84 ? 12.552 8.355 -0.050 1.00 88.56 84 ASP A CA 1
ATOM 621 C C . ASP A 1 84 ? 13.931 7.715 0.220 1.00 88.56 84 ASP A C 1
ATOM 623 O O . ASP A 1 84 ? 14.841 8.378 0.723 1.00 88.56 84 ASP A O 1
ATOM 627 N N . ILE A 1 85 ? 14.116 6.435 -0.132 1.00 91.56 85 ILE A N 1
ATOM 628 C CA . ILE A 1 85 ? 15.408 5.737 -0.015 1.00 91.56 85 ILE A CA 1
ATOM 629 C C . ILE A 1 85 ? 16.424 6.303 -1.017 1.00 91.56 85 ILE A C 1
ATOM 631 O O . ILE A 1 85 ? 17.588 6.506 -0.664 1.00 91.56 85 ILE A O 1
ATOM 635 N N . LEU A 1 86 ? 15.998 6.582 -2.251 1.00 90.12 86 LEU A N 1
ATOM 636 C CA . LEU A 1 86 ? 16.839 7.196 -3.281 1.00 90.12 86 LEU A CA 1
ATOM 637 C C . LEU A 1 86 ? 17.288 8.603 -2.880 1.00 90.12 86 LEU A C 1
ATOM 639 O O . LEU A 1 86 ? 18.478 8.908 -2.970 1.00 90.12 86 LEU A O 1
ATOM 643 N N . ASP A 1 87 ? 16.373 9.421 -2.364 1.00 89.56 87 ASP A N 1
ATOM 644 C CA . ASP A 1 87 ? 16.688 10.764 -1.872 1.00 89.56 87 ASP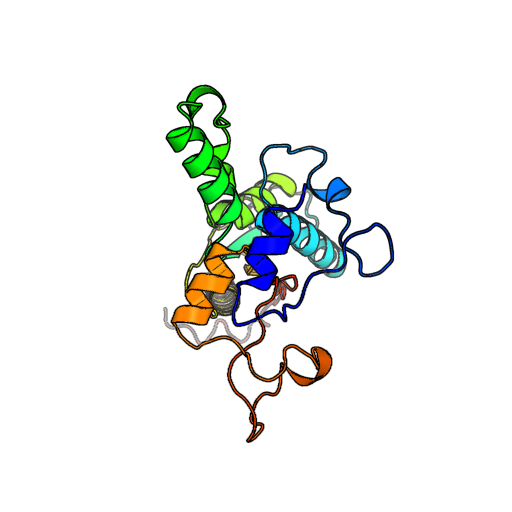 A CA 1
ATOM 645 C C . ASP A 1 87 ? 17.711 10.708 -0.727 1.00 89.56 87 ASP A C 1
ATOM 647 O O . ASP A 1 87 ? 18.686 11.466 -0.702 1.00 89.56 87 ASP A O 1
ATOM 651 N N . ALA A 1 88 ? 17.545 9.763 0.206 1.00 92.12 88 ALA A N 1
ATOM 652 C CA . ALA A 1 88 ? 18.507 9.536 1.280 1.00 92.12 88 ALA A CA 1
ATOM 653 C C . ALA A 1 88 ? 19.879 9.084 0.750 1.00 92.12 88 ALA A C 1
ATOM 655 O O . ALA A 1 88 ? 20.911 9.583 1.206 1.00 92.12 88 ALA A O 1
ATOM 656 N N . SER A 1 89 ? 19.905 8.185 -0.239 1.00 94.00 89 SER A N 1
ATOM 657 C CA . SER A 1 89 ? 21.137 7.734 -0.894 1.00 94.00 89 SER A CA 1
ATOM 658 C C . SER A 1 89 ? 21.877 8.892 -1.568 1.00 94.00 89 SER A C 1
ATOM 660 O O . SER A 1 89 ? 23.088 9.039 -1.388 1.00 94.00 89 SER A O 1
ATOM 662 N N . GLN A 1 90 ? 21.153 9.775 -2.261 1.00 93.50 90 GLN A N 1
ATOM 663 C CA . GLN A 1 90 ? 21.731 10.959 -2.889 1.00 93.50 90 GLN A CA 1
ATOM 664 C C . GLN A 1 90 ? 22.317 11.925 -1.852 1.00 93.50 90 GLN A C 1
ATOM 666 O O . GLN A 1 90 ? 23.436 12.409 -2.022 1.00 93.50 90 GLN A O 1
ATOM 671 N N . LEU A 1 91 ? 21.620 12.160 -0.734 1.00 94.31 91 LEU A N 1
ATOM 672 C CA . LEU A 1 91 ? 22.160 12.972 0.361 1.00 94.31 91 LEU A CA 1
ATOM 673 C C . LEU A 1 91 ? 23.465 12.394 0.921 1.00 94.31 91 LEU A C 1
ATOM 675 O O . LEU A 1 91 ? 24.362 13.161 1.267 1.00 94.31 91 LEU A O 1
ATOM 679 N N . ILE A 1 92 ? 23.588 11.068 1.013 1.00 94.38 92 ILE A N 1
ATOM 680 C CA . ILE A 1 92 ? 24.822 10.408 1.459 1.00 94.38 92 ILE A CA 1
ATOM 681 C C . ILE A 1 92 ? 25.938 10.609 0.429 1.00 94.38 92 ILE A C 1
ATOM 683 O O . ILE A 1 92 ? 27.025 11.050 0.802 1.00 94.38 92 ILE A O 1
ATOM 687 N N . ALA A 1 93 ? 25.664 10.353 -0.852 1.00 95.88 93 ALA A N 1
ATOM 688 C CA . ALA A 1 93 ? 26.636 10.507 -1.937 1.00 95.88 93 ALA A CA 1
ATOM 689 C C . ALA A 1 93 ? 27.164 11.949 -2.060 1.00 95.88 93 ALA A C 1
ATOM 691 O O . ALA A 1 93 ? 28.337 12.168 -2.354 1.00 95.88 93 ALA A O 1
ATOM 692 N N . GLU A 1 94 ? 26.318 12.939 -1.770 1.00 96.69 94 GLU A N 1
ATOM 693 C CA . GLU A 1 94 ? 26.674 14.361 -1.761 1.00 96.69 94 GLU A CA 1
ATOM 694 C C . GLU A 1 94 ? 27.326 14.831 -0.443 1.00 96.69 94 GLU A C 1
ATOM 696 O O . GLU A 1 94 ? 27.536 16.030 -0.259 1.00 96.69 94 GLU A O 1
ATOM 701 N N . ASN A 1 95 ? 27.640 13.930 0.498 1.00 95.69 95 ASN A N 1
ATOM 702 C CA . ASN A 1 95 ? 28.161 14.255 1.837 1.00 95.69 95 ASN A CA 1
ATOM 703 C C . ASN A 1 95 ? 27.244 15.192 2.658 1.00 95.69 95 ASN A C 1
ATOM 705 O O . ASN A 1 95 ? 27.693 15.994 3.480 1.00 95.69 95 ASN A O 1
ATOM 709 N N . ARG A 1 96 ? 25.925 15.084 2.467 1.00 95.88 96 ARG A N 1
ATOM 710 C CA . ARG A 1 96 ? 24.877 15.907 3.097 1.00 95.88 96 ARG A CA 1
ATOM 711 C C . ARG A 1 96 ? 24.028 15.135 4.112 1.00 95.88 96 ARG A C 1
ATOM 713 O O . ARG A 1 96 ? 22.899 15.540 4.387 1.00 95.88 96 ARG A O 1
ATOM 720 N N . LEU A 1 97 ? 24.575 14.084 4.732 1.00 92.44 97 LEU A N 1
ATOM 721 C CA . LEU A 1 97 ? 23.873 13.220 5.698 1.00 92.44 97 LEU A CA 1
ATOM 722 C C . LEU A 1 97 ? 23.158 13.993 6.824 1.00 92.44 97 LEU A C 1
ATOM 724 O O . LEU A 1 97 ? 22.069 13.609 7.232 1.00 92.44 97 LEU A O 1
ATOM 728 N N . ARG A 1 98 ? 23.705 15.131 7.276 1.00 94.19 98 ARG A N 1
ATOM 729 C CA . ARG A 1 98 ? 23.065 16.001 8.288 1.00 94.19 98 ARG A CA 1
ATOM 730 C C . ARG A 1 98 ? 21.689 16.553 7.877 1.00 94.19 98 ARG A C 1
ATOM 732 O O . ARG A 1 98 ? 20.979 17.064 8.732 1.00 94.19 98 ARG A O 1
ATOM 739 N N . ARG A 1 99 ? 21.327 16.503 6.589 1.00 92.25 99 ARG A N 1
ATOM 740 C CA . ARG A 1 99 ? 20.002 16.904 6.080 1.00 92.25 99 ARG A CA 1
ATOM 741 C C . ARG A 1 99 ? 18.990 15.756 6.060 1.00 92.25 99 ARG A C 1
ATOM 743 O O . ARG A 1 99 ? 17.835 16.002 5.724 1.00 92.25 99 ARG A O 1
ATOM 750 N N . LEU A 1 100 ? 19.403 14.527 6.380 1.00 91.12 100 LEU A N 1
ATOM 751 C CA . LEU A 1 100 ? 18.487 13.397 6.474 1.00 91.12 100 LEU A CA 1
ATOM 752 C C . LEU A 1 100 ? 17.507 13.633 7.629 1.00 91.12 100 LEU A C 1
ATOM 754 O O . LEU A 1 100 ? 17.906 13.964 8.744 1.00 91.12 100 LEU A O 1
ATOM 758 N N . SER A 1 101 ? 16.216 13.482 7.346 1.00 89.88 101 SER A N 1
ATOM 759 C CA . SER A 1 101 ? 15.162 13.702 8.336 1.00 89.88 101 SER A CA 1
ATOM 760 C C . SER A 1 101 ? 15.234 12.662 9.463 1.00 89.88 101 SER A C 1
ATOM 762 O O . SER A 1 101 ? 15.413 11.478 9.169 1.00 89.88 101 SER A O 1
ATOM 764 N N . PRO A 1 102 ? 14.987 13.039 10.734 1.00 89.88 102 PRO A N 1
ATOM 765 C CA . PRO A 1 102 ? 14.819 12.066 11.817 1.00 89.88 102 PRO A CA 1
ATOM 766 C C . PRO A 1 102 ? 13.619 11.131 11.584 1.00 89.88 102 PRO A C 1
ATOM 768 O O . PRO A 1 102 ? 13.563 10.043 12.145 1.00 89.88 102 PRO A O 1
ATOM 771 N N . PHE A 1 103 ? 12.682 11.524 10.715 1.00 89.75 103 PHE A N 1
ATOM 772 C CA . PHE A 1 103 ? 11.537 10.707 10.318 1.00 89.75 103 PHE A CA 1
ATOM 773 C C . PHE A 1 103 ? 11.826 9.777 9.137 1.00 89.75 103 PHE A C 1
ATOM 775 O O . PHE A 1 103 ? 10.911 9.116 8.665 1.00 89.75 103 PHE A O 1
ATOM 782 N N . PHE A 1 104 ? 13.069 9.693 8.649 1.00 91.00 104 PHE A N 1
ATOM 783 C CA . PHE A 1 104 ? 13.407 8.839 7.509 1.00 91.00 104 PHE A CA 1
ATOM 784 C C . PHE A 1 104 ? 12.972 7.381 7.711 1.00 91.00 104 PHE A C 1
ATOM 786 O O . PHE A 1 104 ? 12.304 6.823 6.849 1.00 91.00 104 PHE A O 1
ATOM 793 N N . ILE A 1 105 ? 13.285 6.785 8.866 1.00 91.88 105 ILE A N 1
ATOM 794 C CA . ILE A 1 105 ? 12.904 5.396 9.150 1.00 91.88 105 ILE A CA 1
ATOM 795 C C . ILE A 1 105 ? 11.373 5.235 9.218 1.00 91.88 105 ILE A C 1
ATOM 797 O O . ILE A 1 105 ? 10.848 4.410 8.472 1.00 91.88 105 ILE A O 1
ATOM 801 N N . PRO A 1 106 ? 10.624 6.045 9.997 1.00 90.81 106 PRO A N 1
ATOM 802 C CA . PRO A 1 106 ? 9.158 6.033 9.950 1.00 90.81 106 PRO A CA 1
ATOM 803 C C . PRO A 1 106 ? 8.551 6.212 8.550 1.00 90.81 106 PRO A C 1
ATOM 805 O O . PRO A 1 106 ? 7.497 5.656 8.267 1.00 90.81 106 PRO A O 1
ATOM 808 N N . LYS A 1 107 ? 9.207 6.957 7.655 1.00 89.31 107 LYS A N 1
ATOM 809 C CA . LYS A 1 107 ? 8.729 7.161 6.283 1.00 89.31 107 LYS A CA 1
ATOM 810 C C . LYS A 1 107 ? 8.818 5.907 5.416 1.00 89.31 107 LYS A C 1
ATOM 812 O O . LYS A 1 107 ? 7.951 5.693 4.581 1.00 89.31 107 LYS A O 1
ATOM 817 N N . ILE A 1 108 ? 9.845 5.078 5.596 1.00 90.62 108 ILE A N 1
ATOM 818 C CA . ILE A 1 108 ? 10.112 3.945 4.691 1.00 90.62 108 ILE A CA 1
ATOM 819 C C . ILE A 1 108 ? 9.574 2.602 5.198 1.00 90.62 108 ILE A C 1
ATOM 821 O O . ILE A 1 108 ? 9.487 1.645 4.431 1.00 90.62 108 ILE A O 1
ATOM 825 N N . LEU A 1 109 ? 9.234 2.507 6.483 1.00 93.81 109 LEU A N 1
ATOM 826 C CA . LEU A 1 109 ? 8.738 1.276 7.089 1.00 93.81 109 LEU A CA 1
ATOM 827 C C . LEU A 1 109 ? 7.309 0.960 6.620 1.00 93.81 109 LEU A C 1
ATOM 829 O O . LEU A 1 109 ? 6.381 1.725 6.866 1.00 93.81 109 LEU A O 1
ATOM 833 N N . ILE A 1 110 ? 7.111 -0.203 5.994 1.00 93.75 110 ILE A N 1
ATOM 834 C CA . ILE A 1 110 ? 5.812 -0.616 5.430 1.00 93.75 110 ILE A CA 1
ATOM 835 C C . ILE A 1 110 ? 4.691 -0.625 6.473 1.00 93.75 110 ILE A C 1
ATOM 837 O O . ILE A 1 110 ? 3.587 -0.144 6.216 1.00 93.75 110 ILE A O 1
ATOM 841 N N . ASN A 1 111 ? 4.982 -1.122 7.675 1.00 95.44 111 ASN A N 1
ATOM 842 C CA . ASN A 1 111 ? 4.006 -1.207 8.758 1.00 95.44 111 ASN A CA 1
ATOM 843 C C . ASN A 1 111 ? 3.522 0.165 9.252 1.00 95.44 111 ASN A C 1
ATOM 845 O O . ASN A 1 111 ? 2.516 0.233 9.955 1.00 95.44 111 ASN A O 1
ATOM 849 N N . MET A 1 112 ? 4.183 1.261 8.870 1.00 94.81 112 MET A N 1
ATOM 850 C CA . MET A 1 112 ? 3.748 2.605 9.239 1.00 94.81 112 MET A CA 1
ATOM 851 C C . MET A 1 112 ? 2.458 3.018 8.534 1.00 94.81 112 MET A C 1
ATOM 853 O O . MET A 1 112 ? 1.740 3.845 9.083 1.00 94.81 112 MET A O 1
ATOM 857 N N . ALA A 1 113 ? 2.076 2.399 7.412 1.00 93.31 113 ALA A N 1
ATOM 858 C CA . ALA A 1 113 ? 0.727 2.581 6.870 1.00 93.31 113 ALA A CA 1
ATOM 859 C C . ALA A 1 113 ? -0.344 2.148 7.891 1.00 93.31 113 ALA A C 1
ATOM 861 O O . ALA A 1 113 ? -1.214 2.939 8.257 1.00 93.31 113 ALA A O 1
ATOM 862 N N . SER A 1 114 ? -0.219 0.927 8.424 1.00 95.62 114 SER A N 1
ATOM 863 C CA . SER A 1 114 ? -1.090 0.408 9.487 1.00 95.62 114 SER A CA 1
ATOM 864 C C . SER A 1 114 ? -0.973 1.229 10.780 1.00 95.62 114 SER A C 1
ATOM 866 O O . SER A 1 114 ? -1.974 1.623 11.381 1.00 95.62 114 SER A O 1
ATOM 868 N N . GLY A 1 115 ? 0.257 1.575 11.173 1.00 95.75 115 GLY A N 1
ATOM 869 C CA . GLY A 1 115 ? 0.547 2.406 12.343 1.00 95.75 115 GLY A CA 1
ATOM 870 C C . GLY A 1 115 ? -0.128 3.777 12.305 1.00 95.75 115 GLY A C 1
ATOM 871 O O . GLY A 1 115 ? -0.765 4.171 13.278 1.00 95.75 115 GLY A O 1
ATOM 872 N N . HIS A 1 116 ? -0.035 4.500 11.189 1.00 94.62 116 HIS A N 1
ATOM 873 C CA . HIS A 1 116 ? -0.638 5.826 11.053 1.00 94.62 116 HIS A CA 1
ATOM 874 C C . HIS A 1 116 ? -2.165 5.785 11.088 1.00 94.62 116 HIS A C 1
ATOM 876 O O . HIS A 1 116 ? -2.773 6.662 11.701 1.00 94.62 116 HIS A O 1
ATOM 882 N N . VAL A 1 117 ? -2.786 4.761 10.499 1.00 94.38 117 VAL A N 1
ATOM 883 C CA . VAL A 1 117 ? -4.238 4.558 10.598 1.00 94.38 117 VAL A CA 1
ATOM 884 C C . VAL A 1 117 ? -4.644 4.269 12.044 1.00 94.38 117 VAL A C 1
ATOM 886 O O . VAL A 1 117 ? -5.530 4.939 12.572 1.00 94.38 117 VAL A O 1
ATOM 889 N N . SER A 1 118 ? -3.948 3.354 12.725 1.00 96.81 118 SER A N 1
ATOM 890 C CA . SER A 1 118 ? -4.185 3.064 14.147 1.00 96.81 118 SER A CA 1
ATOM 891 C C . SER A 1 118 ? -4.055 4.323 15.015 1.00 96.81 118 SER A C 1
ATOM 893 O O . SER A 1 118 ? -4.972 4.629 15.777 1.00 96.81 118 SER A O 1
ATOM 895 N N . MET A 1 119 ? -2.992 5.116 14.835 1.00 95.44 119 MET A N 1
ATOM 896 C CA . MET A 1 119 ? -2.780 6.367 15.574 1.00 95.44 119 MET A CA 1
ATOM 897 C C . MET A 1 119 ? -3.856 7.422 15.288 1.00 95.44 119 MET A C 1
ATOM 899 O O . MET A 1 119 ? -4.312 8.083 16.218 1.00 95.44 119 MET A O 1
ATOM 903 N N . LYS A 1 120 ? -4.282 7.584 14.027 1.00 94.25 120 LYS A N 1
ATOM 904 C CA .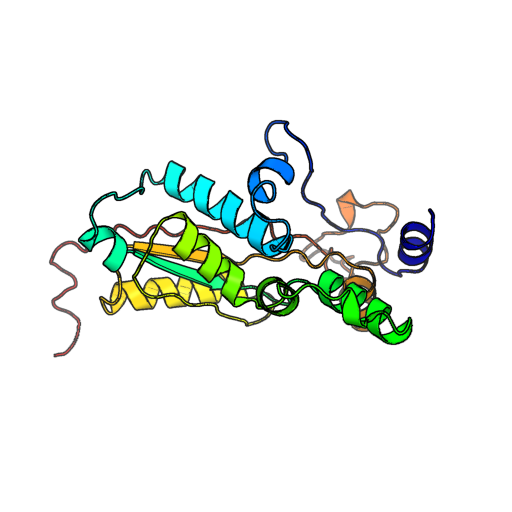 LYS A 1 120 ? -5.270 8.603 13.640 1.00 94.25 120 LYS A CA 1
ATOM 905 C C . LYS A 1 120 ? -6.641 8.358 14.278 1.00 94.25 120 LYS A C 1
ATOM 907 O O . LYS A 1 120 ? -7.268 9.309 14.737 1.00 94.25 120 LYS A O 1
ATOM 912 N N . TYR A 1 121 ? -7.104 7.107 14.307 1.00 94.75 121 TYR A N 1
ATOM 913 C CA . TYR A 1 121 ? -8.434 6.755 14.830 1.00 94.75 121 TYR A CA 1
ATOM 914 C C . TYR A 1 121 ? -8.409 6.238 16.278 1.00 94.75 121 TYR A C 1
ATOM 916 O O . TYR A 1 121 ? -9.459 6.065 16.901 1.00 94.75 121 TYR A O 1
ATOM 924 N N . GLY A 1 122 ? -7.218 6.035 16.847 1.00 96.94 122 GLY A N 1
ATOM 925 C CA . GLY A 1 122 ? -7.032 5.529 18.205 1.00 96.94 122 GLY A CA 1
ATOM 926 C C . GLY A 1 122 ? -7.382 4.049 18.355 1.00 96.94 122 GLY A C 1
ATOM 927 O O . GLY A 1 122 ? -7.822 3.647 19.430 1.00 96.94 122 GLY A O 1
ATOM 928 N N . PHE A 1 123 ? -7.231 3.260 17.291 1.00 97.56 123 PHE A N 1
ATOM 929 C CA . PHE A 1 123 ? -7.462 1.815 17.302 1.00 97.56 123 PHE A CA 1
ATOM 930 C C . PHE A 1 123 ? -6.335 1.093 18.037 1.00 97.56 123 PHE A C 1
ATOM 932 O O . PHE A 1 123 ? -5.159 1.354 17.776 1.00 97.56 123 PHE A O 1
ATOM 939 N N . GLN A 1 124 ? -6.709 0.200 18.949 1.00 98.00 124 GLN A N 1
ATOM 940 C CA . GLN A 1 124 ? -5.822 -0.442 19.926 1.00 98.00 124 GLN A CA 1
ATOM 941 C C . GLN A 1 124 ? -5.837 -1.975 19.837 1.00 98.00 124 GLN A C 1
ATOM 943 O O . GLN A 1 124 ? -5.128 -2.633 20.594 1.00 98.00 124 GLN A O 1
ATOM 948 N N . GLY A 1 125 ? -6.615 -2.542 18.912 1.00 97.38 125 GLY A N 1
ATOM 949 C CA . GLY A 1 125 ? -6.570 -3.964 18.593 1.00 97.38 125 GLY A CA 1
ATOM 950 C C . GLY A 1 125 ? -5.296 -4.366 17.833 1.00 97.38 125 GLY A C 1
ATOM 951 O O . GLY A 1 125 ? -4.336 -3.592 17.747 1.00 97.38 125 GLY A O 1
ATOM 952 N N . PRO A 1 126 ? -5.272 -5.573 17.238 1.00 97.94 126 PRO A N 1
ATOM 953 C CA . PRO A 1 126 ? -4.127 -6.073 16.484 1.00 97.94 126 PRO A CA 1
ATOM 954 C C . PRO A 1 126 ? -3.663 -5.076 15.419 1.00 97.94 126 PRO A C 1
ATOM 956 O O . PRO A 1 126 ? -4.457 -4.632 14.593 1.00 97.94 126 PRO A O 1
ATOM 959 N N . ASN A 1 127 ? -2.373 -4.735 15.424 1.00 98.0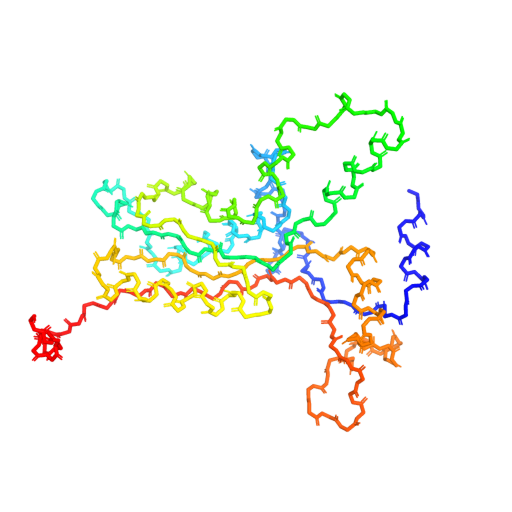0 127 ASN A N 1
ATOM 960 C CA . ASN A 1 127 ? -1.749 -3.880 14.417 1.00 98.00 127 ASN A CA 1
ATOM 961 C C . ASN A 1 127 ? -0.727 -4.699 13.625 1.00 98.00 127 ASN A C 1
ATOM 963 O O . ASN A 1 127 ? 0.321 -5.084 14.149 1.00 98.00 127 ASN A O 1
ATOM 967 N N . HIS A 1 128 ? -1.056 -4.991 12.370 1.00 97.50 128 HIS A N 1
ATOM 968 C CA . HIS A 1 128 ? -0.326 -5.925 11.527 1.00 97.50 128 HIS A CA 1
ATOM 969 C C . HIS A 1 128 ? -0.052 -5.345 10.134 1.00 97.50 128 HIS A C 1
ATOM 971 O O . HIS A 1 128 ? -0.783 -4.496 9.628 1.00 97.50 128 HIS A O 1
ATOM 977 N N . ALA A 1 129 ? 1.014 -5.815 9.492 1.00 96.69 129 ALA A N 1
ATOM 978 C CA . ALA A 1 129 ? 1.355 -5.426 8.131 1.00 96.69 129 ALA A CA 1
ATOM 979 C C . ALA A 1 129 ? 2.041 -6.589 7.412 1.00 96.69 129 ALA A C 1
ATOM 981 O O . ALA A 1 129 ? 3.211 -6.884 7.659 1.00 96.69 129 ALA A O 1
ATOM 982 N N . ALA A 1 130 ? 1.305 -7.240 6.513 1.00 95.56 130 ALA A N 1
ATOM 983 C CA . ALA A 1 130 ? 1.858 -8.270 5.648 1.00 95.56 130 ALA A CA 1
ATOM 984 C C . ALA A 1 130 ? 2.744 -7.641 4.559 1.00 95.56 130 ALA A C 1
ATOM 986 O O . ALA A 1 130 ? 2.493 -6.526 4.100 1.00 95.56 130 ALA A O 1
ATOM 987 N N . VAL A 1 131 ? 3.762 -8.380 4.113 1.00 96.12 131 VAL A N 1
ATOM 988 C CA . VAL A 1 131 ? 4.616 -8.010 2.973 1.00 96.12 131 VAL A CA 1
ATOM 989 C C . VAL A 1 131 ? 4.876 -9.262 2.149 1.00 96.12 131 VAL A C 1
ATOM 991 O O . VAL A 1 131 ? 5.674 -10.120 2.512 1.00 96.12 131 VAL A O 1
ATOM 994 N N . THR A 1 132 ? 4.148 -9.400 1.045 1.00 95.88 132 THR A N 1
ATOM 995 C CA . THR A 1 132 ? 4.151 -10.603 0.189 1.00 95.88 132 THR A CA 1
ATOM 996 C C . THR A 1 132 ? 4.000 -10.228 -1.288 1.00 95.88 132 THR A C 1
ATOM 998 O O . THR A 1 132 ? 3.271 -10.856 -2.060 1.00 95.88 132 THR A O 1
ATOM 1001 N N . ALA A 1 133 ? 4.700 -9.163 -1.692 1.00 92.25 133 ALA A N 1
ATOM 1002 C CA . ALA A 1 133 ? 4.674 -8.612 -3.046 1.00 92.25 133 ALA A CA 1
ATOM 1003 C C . ALA A 1 133 ? 3.237 -8.302 -3.519 1.00 92.25 133 ALA A C 1
ATOM 1005 O O . ALA A 1 133 ? 2.464 -7.677 -2.792 1.00 92.25 133 ALA A O 1
ATOM 1006 N N . CYS A 1 134 ? 2.859 -8.737 -4.725 1.00 90.56 134 CYS A N 1
ATOM 1007 C CA . CYS A 1 134 ? 1.559 -8.434 -5.335 1.00 90.56 134 CYS A CA 1
ATOM 1008 C C . CYS A 1 134 ? 0.363 -9.020 -4.562 1.00 90.56 134 CYS A C 1
ATOM 1010 O O . CYS A 1 134 ? -0.756 -8.542 -4.722 1.00 90.56 134 CYS A O 1
ATOM 1012 N N . ALA A 1 135 ? 0.582 -10.037 -3.719 1.00 93.25 135 ALA A N 1
ATOM 1013 C CA . ALA A 1 135 ? -0.468 -10.669 -2.920 1.00 93.25 135 ALA A CA 1
ATOM 1014 C C . ALA A 1 135 ? -0.731 -9.954 -1.582 1.00 93.25 135 ALA A C 1
ATOM 1016 O O . ALA A 1 135 ? -1.639 -10.344 -0.852 1.00 93.25 135 ALA A O 1
ATOM 1017 N N . THR A 1 136 ? 0.032 -8.904 -1.262 1.00 93.62 136 THR A N 1
ATOM 1018 C CA . THR A 1 136 ? 0.022 -8.261 0.060 1.00 93.62 136 THR A CA 1
ATOM 1019 C C . THR A 1 136 ? -1.363 -7.829 0.520 1.00 93.62 136 THR A C 1
ATOM 1021 O O . THR A 1 136 ? -1.757 -8.177 1.627 1.00 93.62 136 THR A O 1
ATOM 1024 N N . GLY A 1 137 ? -2.135 -7.145 -0.330 1.00 90.44 137 GLY A N 1
ATOM 1025 C CA . GLY A 1 137 ? -3.485 -6.719 0.045 1.00 90.44 137 GLY A CA 1
ATOM 1026 C C . GLY A 1 137 ? -4.407 -7.897 0.379 1.00 90.44 137 GLY A C 1
ATOM 1027 O O . GLY A 1 137 ? -5.154 -7.837 1.353 1.00 90.44 137 GLY A O 1
ATOM 1028 N N . ALA A 1 138 ? -4.310 -8.995 -0.379 1.00 92.12 138 ALA A N 1
ATOM 1029 C CA . ALA A 1 138 ? -5.108 -10.196 -0.146 1.00 92.12 138 ALA A CA 1
ATOM 1030 C C . ALA A 1 138 ? -4.701 -10.919 1.146 1.00 92.12 138 ALA A C 1
ATOM 1032 O O . ALA A 1 138 ? -5.573 -11.335 1.906 1.00 92.12 138 ALA A O 1
ATOM 1033 N N . HIS A 1 139 ? -3.400 -11.033 1.430 1.00 95.31 139 HIS A N 1
ATOM 1034 C CA . HIS A 1 139 ? -2.934 -11.601 2.696 1.00 95.31 139 HIS A CA 1
ATOM 1035 C C 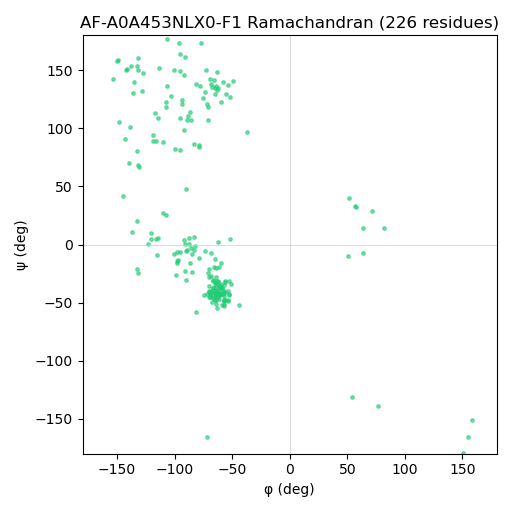. HIS A 1 139 ? -3.334 -10.736 3.889 1.00 95.31 139 HIS A C 1
ATOM 1037 O O . HIS A 1 139 ? -3.873 -11.268 4.848 1.00 95.31 139 HIS A O 1
ATOM 1043 N N . SER A 1 140 ? -3.208 -9.411 3.794 1.00 94.81 140 SER A N 1
ATOM 1044 C CA . SER A 1 140 ? -3.671 -8.494 4.838 1.00 94.81 140 SER A CA 1
ATOM 1045 C C . SER A 1 140 ? -5.157 -8.667 5.174 1.00 94.81 140 SER A C 1
ATOM 1047 O O . SER A 1 140 ? -5.512 -8.672 6.354 1.00 94.81 140 SER A O 1
ATOM 1049 N N . ILE A 1 141 ? -6.017 -8.862 4.166 1.00 94.12 141 ILE A N 1
ATOM 1050 C CA . ILE A 1 141 ? -7.447 -9.163 4.360 1.00 94.12 141 ILE A CA 1
ATOM 1051 C C . ILE A 1 141 ? -7.645 -10.561 4.964 1.00 94.12 141 ILE A C 1
ATOM 1053 O O . ILE A 1 141 ? -8.442 -10.729 5.889 1.00 94.12 141 ILE A O 1
ATOM 1057 N N . GLY A 1 142 ? -6.931 -11.573 4.465 1.00 94.44 142 GLY A N 1
ATOM 1058 C CA . GLY A 1 142 ? -7.022 -12.943 4.974 1.00 94.44 142 GLY A CA 1
ATOM 1059 C C . GLY A 1 142 ? -6.588 -13.062 6.436 1.00 94.44 142 GLY A C 1
ATOM 1060 O O . GLY A 1 142 ? -7.270 -13.703 7.233 1.00 94.44 142 GLY A O 1
ATOM 1061 N N . ASP A 1 143 ? -5.502 -12.395 6.809 1.00 95.56 143 ASP A N 1
ATOM 1062 C CA . ASP A 1 143 ? -4.980 -12.383 8.174 1.00 95.56 143 ASP A CA 1
ATOM 1063 C C . ASP A 1 143 ? -5.904 -11.603 9.112 1.00 95.56 143 ASP A C 1
ATOM 1065 O O . ASP A 1 143 ? -6.211 -12.087 10.198 1.00 95.56 143 ASP A O 1
ATOM 1069 N N . ALA A 1 144 ? -6.459 -10.470 8.666 1.00 95.56 144 ALA A N 1
ATOM 1070 C CA . ALA A 1 144 ? -7.500 -9.754 9.406 1.00 95.56 144 ALA A CA 1
ATOM 1071 C C . ALA A 1 144 ? -8.755 -10.612 9.632 1.00 95.56 144 ALA A C 1
ATOM 1073 O O . ALA A 1 144 ? -9.315 -10.627 10.726 1.00 95.56 144 ALA A O 1
ATOM 1074 N N . THR A 1 145 ? -9.171 -11.370 8.615 1.00 95.19 145 THR A N 1
ATOM 1075 C CA . THR A 1 145 ? -10.306 -12.296 8.728 1.00 95.19 145 THR A CA 1
ATOM 1076 C C . THR A 1 145 ? -10.029 -13.363 9.785 1.00 95.19 145 THR A C 1
ATOM 1078 O O . THR A 1 145 ? -10.900 -13.654 10.602 1.00 95.19 145 THR A O 1
ATOM 1081 N N . ARG A 1 146 ? -8.809 -13.916 9.818 1.00 95.44 146 ARG A N 1
ATOM 1082 C CA . ARG A 1 146 ? -8.399 -14.882 10.847 1.00 95.44 146 ARG A CA 1
ATOM 1083 C C . ARG A 1 146 ? -8.387 -14.262 12.241 1.00 95.44 146 ARG A C 1
ATOM 1085 O O . ARG A 1 146 ? -8.921 -14.879 13.151 1.00 95.44 146 ARG A O 1
ATOM 1092 N N . MET A 1 147 ? -7.851 -13.053 12.407 1.00 95.75 147 MET A N 1
ATOM 1093 C CA . MET A 1 147 ? -7.853 -12.348 13.700 1.00 95.75 147 MET A CA 1
ATOM 1094 C C . MET A 1 147 ? -9.275 -12.176 14.249 1.00 95.75 147 MET A C 1
ATOM 1096 O O . MET A 1 147 ? -9.517 -12.407 15.430 1.00 95.75 147 MET A O 1
ATOM 1100 N N . ILE A 1 148 ? -10.245 -11.860 13.384 1.00 94.62 148 ILE A N 1
ATOM 1101 C CA . ILE A 1 148 ? -11.659 -11.813 13.783 1.00 94.62 148 ILE A CA 1
ATOM 1102 C C . ILE A 1 148 ? -12.176 -13.213 14.148 1.00 94.62 148 ILE A C 1
ATOM 1104 O O . ILE A 1 148 ? -12.805 -13.388 15.189 1.00 94.62 148 ILE A O 1
ATOM 1108 N N . GLN A 1 149 ? -11.887 -14.236 13.335 1.00 95.25 149 GLN A N 1
ATOM 1109 C CA . GLN A 1 149 ? -12.318 -15.619 13.594 1.00 95.25 149 GLN A CA 1
ATOM 1110 C C . GLN A 1 149 ? -11.779 -16.191 14.914 1.00 95.25 149 GLN A C 1
ATOM 1112 O O . GLN A 1 149 ? -12.489 -16.942 15.580 1.00 95.25 149 GLN A O 1
ATOM 1117 N N . PHE A 1 150 ? -10.548 -15.839 15.292 1.00 96.75 150 PHE A N 1
ATOM 1118 C CA . PHE A 1 150 ? -9.924 -16.259 16.549 1.00 96.75 150 PHE A CA 1
ATOM 1119 C C . PHE A 1 150 ? -10.314 -15.381 17.749 1.00 96.75 150 PHE A C 1
ATOM 1121 O O . PHE A 1 150 ? -9.980 -15.719 18.882 1.00 96.75 150 PHE A O 1
ATOM 1128 N N . GLY A 1 151 ? -11.079 -14.307 17.531 1.00 95.31 151 GLY A N 1
ATOM 1129 C CA . GLY A 1 151 ? -11.565 -13.425 18.592 1.00 95.31 151 GLY A CA 1
ATOM 1130 C C . GLY A 1 151 ? -10.556 -12.370 19.056 1.00 95.31 151 GLY A C 1
ATOM 1131 O O . GLY A 1 151 ? -10.787 -11.735 20.089 1.00 95.31 151 GLY A O 1
ATOM 1132 N N . ASP A 1 152 ? -9.482 -12.137 18.300 1.00 96.69 152 ASP A N 1
ATOM 1133 C CA . ASP A 1 152 ? -8.469 -11.116 18.599 1.00 96.69 152 ASP A CA 1
ATOM 1134 C C . ASP A 1 152 ? -9.013 -9.688 18.404 1.00 96.69 152 ASP A C 1
ATOM 1136 O O . ASP A 1 152 ? -8.573 -8.755 19.074 1.00 96.69 152 ASP A O 1
ATOM 1140 N N . ALA A 1 153 ? -9.989 -9.513 17.507 1.00 95.94 153 ALA A N 1
ATOM 1141 C CA . ALA A 1 153 ? -10.671 -8.248 17.236 1.00 95.94 153 ALA A CA 1
ATOM 1142 C C . ALA A 1 153 ? -12.114 -8.483 16.773 1.00 95.94 153 ALA A C 1
ATOM 1144 O O . ALA A 1 153 ? -12.429 -9.542 16.236 1.00 95.94 153 ALA A O 1
ATOM 1145 N N . ASP A 1 154 ? -12.970 -7.473 16.922 1.00 94.44 154 ASP A N 1
ATOM 1146 C CA . ASP A 1 154 ? -14.343 -7.499 16.398 1.00 94.44 154 ASP A CA 1
ATOM 1147 C C . ASP A 1 154 ? -14.446 -6.755 15.060 1.00 94.44 154 ASP A C 1
ATOM 1149 O O . ASP A 1 154 ? -15.303 -7.059 14.232 1.00 94.44 154 ASP A O 1
ATOM 1153 N N . VAL A 1 155 ? -13.549 -5.791 14.828 1.00 95.56 155 VAL A N 1
ATOM 1154 C CA . VAL A 1 155 ? -13.442 -5.034 13.578 1.00 95.56 155 VAL A CA 1
ATOM 1155 C C . VAL A 1 155 ? -11.981 -4.933 13.165 1.00 95.56 155 VAL A C 1
ATOM 1157 O O . VAL A 1 155 ? -11.105 -4.699 13.993 1.00 95.56 155 VAL A O 1
ATOM 1160 N N . MET A 1 156 ? -11.712 -5.066 11.867 1.00 96.69 156 MET A N 1
ATOM 1161 C CA . MET A 1 156 ? -10.383 -4.869 11.298 1.00 96.69 156 MET A CA 1
ATOM 1162 C C . MET A 1 156 ? -10.442 -3.897 10.124 1.00 96.69 156 MET A C 1
ATOM 1164 O O . MET A 1 156 ? -11.250 -4.056 9.214 1.00 96.69 156 MET A O 1
ATOM 1168 N N . VAL A 1 157 ? -9.540 -2.919 10.110 1.00 95.81 157 VAL A N 1
ATOM 1169 C CA . VAL A 1 157 ? -9.251 -2.111 8.922 1.00 95.81 157 VAL A CA 1
ATOM 1170 C C . VAL A 1 157 ? -8.157 -2.808 8.127 1.00 95.81 157 VAL A C 1
ATOM 1172 O O . VAL A 1 157 ? -7.011 -2.824 8.567 1.00 95.81 157 VAL A O 1
ATOM 1175 N N . ALA A 1 158 ? -8.488 -3.405 6.982 1.00 95.31 158 ALA A N 1
ATOM 1176 C CA . ALA A 1 158 ? -7.556 -4.259 6.248 1.00 95.31 158 ALA A CA 1
ATOM 1177 C C . ALA A 1 158 ? -7.380 -3.874 4.775 1.00 95.31 158 ALA A C 1
ATOM 1179 O O . ALA A 1 158 ? -8.326 -3.432 4.130 1.00 95.31 158 ALA A O 1
ATOM 1180 N N . GLY A 1 159 ? -6.176 -4.095 4.237 1.00 92.50 159 GLY A N 1
ATOM 1181 C CA . GLY A 1 159 ? -5.890 -4.019 2.802 1.00 92.50 159 GLY A CA 1
ATOM 1182 C C . GLY A 1 159 ? -4.415 -3.782 2.488 1.00 92.50 159 GLY A C 1
ATOM 1183 O O . GLY A 1 159 ? -3.536 -4.201 3.237 1.00 92.50 159 GLY A O 1
ATOM 1184 N N . GLY A 1 160 ? -4.124 -3.136 1.358 1.00 90.75 160 GLY A N 1
ATOM 1185 C CA . GLY A 1 160 ? -2.751 -2.867 0.931 1.00 90.75 160 GLY A CA 1
ATOM 1186 C C . GLY A 1 160 ? -2.597 -1.501 0.278 1.00 90.75 160 GLY A C 1
ATOM 1187 O O . GLY A 1 160 ? -3.526 -1.012 -0.354 1.00 90.75 160 GLY A O 1
ATOM 1188 N N . THR A 1 161 ? -1.421 -0.902 0.413 1.00 90.38 161 THR A N 1
ATOM 1189 C CA . THR A 1 161 ? -1.085 0.401 -0.174 1.00 90.38 161 THR A CA 1
ATOM 1190 C C . THR A 1 161 ? 0.263 0.341 -0.886 1.00 90.38 161 THR A C 1
ATOM 1192 O O . THR A 1 161 ? 1.140 -0.435 -0.500 1.00 90.38 161 THR A O 1
ATOM 1195 N N . GLU A 1 162 ? 0.440 1.152 -1.931 1.00 87.12 162 GLU A N 1
ATOM 1196 C CA . GLU A 1 162 ? 1.733 1.294 -2.597 1.00 87.12 162 GLU A CA 1
ATOM 1197 C C . GLU A 1 162 ? 1.899 2.659 -3.275 1.00 87.12 162 GLU A C 1
ATOM 1199 O O . GLU A 1 162 ? 0.961 3.172 -3.892 1.00 87.12 162 GLU A O 1
ATOM 1204 N N . SER A 1 163 ? 3.111 3.226 -3.221 1.00 82.00 163 SER A N 1
ATOM 1205 C CA . SER A 1 163 ? 3.425 4.512 -3.866 1.00 82.00 163 SER A CA 1
ATOM 1206 C C . SER A 1 163 ? 4.713 4.551 -4.699 1.00 82.00 163 SER A C 1
ATOM 1208 O O . SER A 1 163 ? 5.230 5.640 -4.949 1.00 82.00 163 SER A O 1
ATOM 1210 N N . SER A 1 164 ? 5.247 3.413 -5.147 1.00 69.81 164 SER A N 1
ATOM 1211 C CA . SER A 1 164 ? 6.582 3.328 -5.775 1.00 69.81 164 SER A CA 1
ATOM 1212 C C . SER A 1 164 ? 6.602 3.519 -7.305 1.00 69.81 164 SER A C 1
ATOM 1214 O O . SER A 1 164 ? 7.213 2.726 -8.020 1.00 69.81 164 SER A O 1
ATOM 1216 N N . ILE A 1 165 ? 5.944 4.551 -7.858 1.00 74.19 165 ILE A N 1
ATOM 1217 C CA . ILE A 1 165 ? 6.230 4.963 -9.252 1.00 74.19 165 ILE A CA 1
ATOM 1218 C C . ILE A 1 165 ? 7.459 5.867 -9.243 1.00 74.19 165 ILE A C 1
ATOM 1220 O O . ILE A 1 165 ? 7.364 7.091 -9.174 1.00 74.19 165 ILE A O 1
ATOM 1224 N N . ASP A 1 166 ? 8.620 5.235 -9.313 1.00 81.44 166 ASP A N 1
ATOM 1225 C CA . ASP A 1 166 ? 9.910 5.889 -9.450 1.00 81.44 166 ASP A CA 1
ATOM 1226 C C . ASP A 1 166 ? 10.729 5.227 -10.565 1.00 81.44 166 ASP A C 1
ATOM 1228 O O . ASP A 1 166 ? 10.457 4.104 -11.004 1.00 81.44 166 ASP A O 1
ATOM 1232 N N . ALA A 1 167 ? 11.734 5.951 -11.057 1.00 81.94 167 ALA A N 1
ATOM 1233 C CA . ALA A 1 167 ? 12.540 5.490 -12.180 1.00 81.94 167 ALA A CA 1
ATOM 1234 C C . ALA A 1 167 ? 13.295 4.186 -11.872 1.00 81.94 167 ALA A C 1
ATOM 1236 O O . ALA A 1 167 ? 13.471 3.373 -12.780 1.00 81.94 167 ALA A O 1
ATOM 1237 N N . LEU A 1 168 ? 13.715 3.961 -10.619 1.00 86.12 168 LEU A N 1
ATOM 1238 C CA . LEU A 1 168 ? 14.416 2.738 -10.231 1.00 86.12 168 LEU A CA 1
ATOM 1239 C C . LEU A 1 168 ? 13.464 1.541 -10.248 1.00 86.12 168 LEU A C 1
ATOM 1241 O O . LEU A 1 168 ? 13.818 0.508 -10.815 1.00 86.12 168 LEU A O 1
ATOM 1245 N N . SER A 1 169 ? 12.258 1.684 -9.698 1.00 86.12 169 SER A N 1
ATOM 1246 C CA . SER A 1 169 ? 11.223 0.646 -9.739 1.00 86.12 169 SER A CA 1
ATOM 1247 C C . SER A 1 169 ? 10.896 0.248 -11.179 1.00 86.12 169 SER A C 1
ATOM 1249 O O . SER A 1 169 ? 10.985 -0.928 -11.543 1.00 86.12 169 SER A O 1
ATOM 1251 N N . ILE A 1 170 ? 10.610 1.227 -12.045 1.00 85.88 170 ILE A N 1
ATOM 1252 C CA . ILE A 1 170 ? 10.302 0.976 -13.462 1.00 85.88 170 ILE A CA 1
ATOM 1253 C C . ILE A 1 170 ? 11.496 0.329 -14.177 1.00 85.88 170 ILE A C 1
ATOM 1255 O O . ILE A 1 170 ? 11.313 -0.630 -14.934 1.00 85.88 170 ILE A O 1
ATOM 1259 N N . ALA A 1 171 ? 12.721 0.806 -13.937 1.00 87.19 171 ALA A N 1
ATOM 1260 C CA . ALA A 1 171 ? 13.926 0.213 -14.510 1.00 87.19 171 ALA A CA 1
ATOM 1261 C C . ALA A 1 171 ? 14.107 -1.242 -14.051 1.00 87.19 171 ALA A C 1
ATOM 1263 O O . ALA A 1 171 ? 14.323 -2.121 -14.884 1.00 87.19 171 ALA A O 1
ATOM 1264 N N . GLY A 1 172 ? 13.960 -1.517 -12.753 1.00 89.31 172 GLY A N 1
ATOM 1265 C CA . GLY A 1 172 ? 14.066 -2.854 -12.172 1.00 89.31 172 GLY A CA 1
ATOM 1266 C C . GLY A 1 172 ? 13.082 -3.838 -12.802 1.00 89.31 172 GLY A C 1
ATOM 1267 O O . GLY A 1 172 ? 13.495 -4.865 -13.346 1.00 89.31 172 GLY A O 1
ATOM 1268 N N . PHE A 1 173 ? 11.792 -3.495 -12.836 1.00 89.75 173 PHE A N 1
ATOM 1269 C CA . PHE A 1 173 ? 10.772 -4.343 -13.466 1.00 89.75 173 PHE A CA 1
ATOM 1270 C C . PHE A 1 173 ? 10.937 -4.457 -14.990 1.00 89.75 173 PHE A C 1
ATOM 1272 O O . PHE A 1 173 ? 10.666 -5.517 -15.562 1.00 89.75 173 PHE A O 1
ATOM 1279 N N . SER A 1 174 ? 11.451 -3.420 -15.661 1.00 89.12 174 SER A N 1
ATOM 1280 C CA . SER A 1 174 ? 11.809 -3.493 -17.086 1.00 89.12 174 SER A CA 1
ATOM 1281 C C . SER A 1 174 ? 12.947 -4.487 -17.334 1.00 89.12 174 SER A C 1
ATOM 1283 O O . SER A 1 174 ? 12.908 -5.243 -18.305 1.00 89.12 174 SER A O 1
ATOM 1285 N N . ARG A 1 175 ? 13.952 -4.544 -16.448 1.00 89.06 175 ARG A N 1
ATOM 1286 C CA . ARG A 1 175 ? 15.060 -5.514 -16.537 1.00 89.06 175 ARG A CA 1
ATOM 1287 C C . ARG A 1 175 ? 14.596 -6.951 -16.313 1.00 89.06 175 ARG A C 1
ATOM 1289 O O . ARG A 1 175 ? 15.145 -7.852 -16.942 1.00 89.06 175 ARG A O 1
ATOM 1296 N N . LEU A 1 176 ? 13.552 -7.150 -15.508 1.00 90.75 176 LEU A N 1
ATOM 1297 C CA . LEU A 1 176 ? 12.862 -8.437 -15.361 1.00 90.75 176 LEU A CA 1
ATOM 1298 C C . LEU A 1 176 ? 11.986 -8.803 -16.569 1.00 90.75 176 LEU A C 1
ATOM 1300 O O . LEU A 1 176 ? 11.447 -9.905 -16.607 1.00 90.75 176 LEU A O 1
ATOM 1304 N N . ARG A 1 177 ? 11.839 -7.904 -17.555 1.00 90.38 177 ARG A N 1
ATOM 1305 C CA . ARG A 1 177 ? 10.905 -8.041 -18.688 1.00 90.38 177 ARG A CA 1
ATOM 1306 C C . ARG A 1 177 ? 9.455 -8.241 -18.234 1.00 90.38 177 ARG A C 1
ATOM 1308 O O . ARG A 1 177 ? 8.692 -8.948 -18.884 1.00 90.38 177 ARG A O 1
ATOM 1315 N N . ALA A 1 178 ? 9.092 -7.635 -17.105 1.00 92.12 178 ALA A N 1
ATOM 1316 C CA . ALA A 1 178 ? 7.766 -7.781 -16.518 1.00 92.12 178 ALA A CA 1
ATOM 1317 C C . ALA A 1 178 ? 6.774 -6.711 -17.014 1.00 92.12 178 ALA A C 1
ATOM 1319 O O . ALA A 1 178 ? 5.565 -6.935 -16.982 1.00 92.12 178 ALA A O 1
ATOM 1320 N N . LEU A 1 179 ? 7.276 -5.563 -17.486 1.00 92.38 179 LEU A N 1
ATOM 1321 C CA . LEU A 1 179 ? 6.460 -4.435 -17.942 1.00 92.38 179 LEU A CA 1
ATOM 1322 C C . LEU A 1 179 ? 6.163 -4.490 -19.443 1.00 92.38 179 LEU A C 1
ATOM 1324 O O . LEU A 1 179 ? 7.030 -4.860 -20.232 1.00 92.38 179 LEU A O 1
ATOM 1328 N N . SER A 1 180 ? 4.970 -4.032 -19.832 1.00 93.50 180 SER A N 1
ATOM 1329 C CA . SER A 1 180 ? 4.616 -3.787 -21.238 1.00 93.50 180 SER A CA 1
ATOM 1330 C C . SER A 1 180 ? 5.516 -2.703 -21.844 1.00 93.50 180 SER A C 1
ATOM 1332 O O . SER A 1 180 ? 5.710 -1.640 -21.250 1.00 93.50 180 SER A O 1
ATOM 1334 N N . THR A 1 181 ? 6.022 -2.939 -23.054 1.00 93.31 181 THR A N 1
ATOM 1335 C CA . THR A 1 181 ? 6.940 -2.029 -23.771 1.00 93.31 181 THR A CA 1
ATOM 1336 C C . THR A 1 181 ? 6.528 -1.770 -25.223 1.00 93.31 181 THR A C 1
ATOM 1338 O O . THR A 1 181 ? 6.845 -0.716 -25.773 1.00 93.31 181 THR A O 1
ATOM 1341 N N . LYS A 1 182 ? 5.773 -2.680 -25.854 1.00 92.88 182 LYS A N 1
ATOM 1342 C CA . LYS A 1 182 ? 5.344 -2.571 -27.261 1.00 92.88 182 LYS A CA 1
ATOM 1343 C C . LYS A 1 182 ? 4.302 -1.481 -27.497 1.00 92.88 182 LYS A C 1
ATOM 1345 O O . LYS A 1 182 ? 4.193 -0.970 -28.607 1.00 92.88 182 LYS A O 1
ATOM 1350 N N . TYR A 1 183 ? 3.545 -1.119 -26.464 1.00 91.81 183 TYR A N 1
ATOM 1351 C CA . TYR A 1 183 ? 2.379 -0.237 -26.567 1.00 91.81 183 TYR A CA 1
ATOM 1352 C C . TYR A 1 183 ? 2.616 1.161 -25.985 1.00 91.81 183 TYR A C 1
ATOM 1354 O O . TYR A 1 183 ? 1.673 1.855 -25.620 1.00 91.81 183 TYR A O 1
ATOM 1362 N N . ASN A 1 184 ? 3.872 1.618 -25.943 1.00 91.00 184 ASN A N 1
ATOM 1363 C CA . ASN A 1 184 ? 4.219 2.947 -25.424 1.00 91.00 184 ASN A CA 1
ATOM 1364 C C . ASN A 1 184 ? 3.476 4.103 -26.126 1.00 91.00 184 ASN A C 1
ATOM 1366 O O . ASN A 1 184 ? 3.169 5.102 -25.485 1.00 91.00 184 ASN A O 1
ATOM 1370 N N . SER A 1 185 ? 3.164 3.971 -27.420 1.00 91.00 185 SER A N 1
ATOM 1371 C CA . SER A 1 185 ? 2.388 4.958 -28.188 1.00 91.00 185 SER A CA 1
ATOM 1372 C C . SER A 1 185 ? 0.868 4.792 -28.069 1.00 91.00 185 SER A C 1
ATOM 1374 O O . SER A 1 185 ? 0.127 5.651 -28.539 1.00 91.00 185 SER A O 1
ATOM 1376 N N . LEU A 1 186 ? 0.392 3.711 -27.441 1.00 92.06 186 LEU A N 1
ATOM 1377 C CA . LEU A 1 186 ? -1.027 3.387 -27.272 1.00 92.06 186 LEU A CA 1
ATOM 1378 C C . LEU A 1 186 ? -1.336 3.037 -25.801 1.00 92.06 186 LEU A C 1
ATOM 1380 O O . LEU A 1 186 ? -1.695 1.892 -25.516 1.00 92.06 186 LEU A O 1
ATOM 1384 N N . PRO A 1 187 ? -1.244 3.998 -24.855 1.00 89.56 187 PRO A N 1
ATOM 1385 C CA . PRO A 1 187 ? -1.361 3.725 -23.417 1.00 89.56 187 PRO A CA 1
ATOM 1386 C C . PRO A 1 187 ? -2.634 2.969 -23.019 1.00 89.56 187 PRO A C 1
ATOM 1388 O O . PRO A 1 187 ? -2.579 2.045 -22.211 1.00 89.56 187 PRO A O 1
ATOM 1391 N N . GLN A 1 188 ? -3.765 3.316 -23.642 1.00 91.00 188 GLN A N 1
ATOM 1392 C CA . GLN A 1 188 ? -5.077 2.706 -23.385 1.00 91.00 188 GLN A CA 1
ATOM 1393 C C . GLN A 1 188 ? -5.153 1.230 -23.792 1.00 91.00 188 GLN A C 1
ATOM 1395 O O . GLN A 1 188 ? -6.024 0.504 -23.328 1.00 91.00 188 GLN A O 1
ATOM 1400 N N . ALA A 1 189 ? -4.239 0.773 -24.648 1.00 92.38 189 ALA A N 1
ATOM 1401 C CA . ALA A 1 189 ? -4.181 -0.607 -25.096 1.00 92.38 189 ALA A CA 1
ATOM 1402 C C . ALA A 1 189 ? -3.097 -1.414 -24.360 1.00 92.38 189 ALA A C 1
ATOM 1404 O O . ALA A 1 189 ? -3.013 -2.621 -24.558 1.00 92.38 189 ALA A O 1
ATOM 1405 N N . SER A 1 190 ? -2.228 -0.803 -23.550 1.00 92.94 190 SER A N 1
ATOM 1406 C CA . SER A 1 190 ? -1.070 -1.498 -22.960 1.00 92.94 190 SER A CA 1
ATOM 1407 C C . SER A 1 190 ? -1.458 -2.601 -21.972 1.00 92.94 190 SER A C 1
ATOM 1409 O O . SER A 1 190 ? -0.854 -3.669 -21.977 1.00 92.94 190 SER A O 1
ATOM 1411 N N . SER A 1 191 ? -2.486 -2.379 -21.147 1.00 93.44 191 SER A N 1
ATOM 1412 C CA . SER A 1 191 ? -2.990 -3.407 -20.231 1.00 93.44 191 SER A CA 1
ATOM 1413 C C . SER A 1 191 ? -4.003 -4.298 -20.946 1.00 93.44 191 SER A C 1
ATOM 1415 O O . SER A 1 191 ? -5.122 -3.876 -21.226 1.00 93.44 191 SER A O 1
ATOM 1417 N N . ARG A 1 192 ? -3.598 -5.532 -21.260 1.00 93.81 192 ARG A N 1
ATOM 1418 C CA . ARG A 1 192 ? -4.401 -6.488 -22.043 1.00 93.81 192 ARG A CA 1
ATOM 1419 C C . ARG A 1 192 ? -4.315 -7.924 -21.502 1.00 93.81 192 ARG A C 1
ATOM 1421 O O . ARG A 1 192 ? -3.674 -8.789 -22.103 1.00 93.81 192 ARG A O 1
ATOM 1428 N N . PRO A 1 193 ? -4.903 -8.207 -20.328 1.00 93.88 193 PRO A N 1
ATOM 1429 C CA . PRO A 1 193 ? -4.893 -9.550 -19.754 1.00 93.88 193 PRO A CA 1
ATOM 1430 C C . PRO A 1 193 ? -5.425 -10.597 -20.741 1.00 93.88 193 PRO A C 1
ATOM 1432 O O . PRO A 1 193 ? -6.416 -10.360 -21.423 1.00 93.88 193 PRO A O 1
ATOM 1435 N N . PHE A 1 194 ? -4.758 -11.753 -20.807 1.00 95.31 194 PHE A N 1
ATOM 1436 C CA . PHE A 1 194 ? -5.116 -12.907 -21.652 1.00 95.31 194 PHE A CA 1
ATOM 1437 C C . PHE A 1 194 ? -5.074 -12.688 -23.178 1.00 95.31 194 PHE A C 1
ATOM 1439 O O . PHE A 1 194 ? -5.137 -13.668 -23.918 1.00 95.31 194 PHE A O 1
ATOM 1446 N N . ASP A 1 195 ? -4.870 -11.457 -23.655 1.00 96.25 195 ASP A N 1
ATOM 1447 C CA . ASP A 1 195 ? -4.705 -11.145 -25.077 1.00 96.25 195 ASP A CA 1
ATOM 1448 C C . ASP A 1 195 ? -3.453 -11.819 -25.668 1.00 96.25 195 ASP A C 1
ATOM 1450 O O . ASP A 1 195 ? -2.439 -12.014 -24.980 1.00 96.25 195 ASP A O 1
ATOM 1454 N N . CYS A 1 196 ? -3.507 -12.179 -26.954 1.00 95.12 196 CYS A N 1
ATOM 1455 C CA . CYS A 1 196 ? -2.390 -12.826 -27.647 1.00 95.12 196 CYS A CA 1
ATOM 1456 C C . CYS A 1 196 ? -1.190 -11.885 -27.846 1.00 95.12 196 CYS A C 1
ATOM 1458 O O . CYS A 1 196 ? -0.051 -12.347 -27.887 1.00 95.12 196 CYS A O 1
ATOM 1460 N N . GLY A 1 197 ? -1.433 -10.574 -27.925 1.00 93.56 197 GLY A N 1
ATOM 1461 C CA . GLY A 1 197 ? -0.420 -9.535 -28.068 1.00 93.56 197 GLY A CA 1
ATOM 1462 C C . GLY A 1 197 ? 0.156 -9.023 -26.748 1.00 93.56 197 GLY A C 1
ATOM 1463 O O . GLY A 1 197 ? 1.012 -8.140 -26.785 1.00 93.56 197 GLY A O 1
ATOM 1464 N N . ARG A 1 198 ? -0.279 -9.539 -25.588 1.00 93.69 198 ARG A N 1
ATOM 1465 C CA . ARG A 1 198 ? 0.229 -9.096 -24.277 1.00 93.69 198 ARG A CA 1
ATOM 1466 C C . ARG A 1 198 ? 1.747 -9.267 -24.169 1.00 93.69 198 ARG A C 1
ATOM 1468 O O . ARG A 1 198 ? 2.300 -10.281 -24.593 1.00 93.69 198 ARG A O 1
ATOM 1475 N N . ASP A 1 199 ? 2.420 -8.297 -23.564 1.00 93.94 199 ASP A N 1
ATOM 1476 C CA . ASP A 1 199 ? 3.883 -8.277 -23.449 1.00 93.94 199 ASP A CA 1
ATOM 1477 C C . ASP A 1 199 ? 4.396 -7.861 -22.061 1.00 93.94 199 ASP A C 1
ATOM 1479 O O . ASP A 1 199 ? 5.592 -7.651 -21.890 1.00 93.94 199 ASP A O 1
ATOM 1483 N N . GLY A 1 200 ? 3.507 -7.774 -21.071 1.00 92.31 200 GLY A N 1
ATOM 1484 C CA . GLY A 1 200 ? 3.823 -7.449 -19.682 1.00 92.31 200 GLY A CA 1
ATOM 1485 C C . GLY A 1 200 ? 2.655 -6.744 -18.998 1.00 92.31 200 GLY A C 1
ATOM 1486 O O . GLY A 1 200 ? 1.606 -6.533 -19.610 1.00 92.31 200 GLY A O 1
ATOM 1487 N N . PHE A 1 201 ? 2.818 -6.384 -17.726 1.00 92.25 201 PHE A N 1
ATOM 1488 C CA . PHE A 1 201 ? 1.833 -5.574 -17.005 1.00 92.25 201 PHE A CA 1
ATOM 1489 C C . PHE A 1 201 ? 2.140 -4.073 -17.125 1.00 92.25 201 PHE A C 1
ATOM 1491 O O . PHE A 1 201 ? 3.253 -3.672 -17.471 1.00 92.25 201 PHE A O 1
ATOM 1498 N N . VAL A 1 202 ? 1.143 -3.232 -16.850 1.00 88.94 202 VAL A N 1
ATOM 1499 C CA . VAL A 1 202 ? 1.313 -1.776 -16.729 1.00 88.94 202 VAL A CA 1
ATOM 1500 C C . VAL A 1 202 ? 1.535 -1.443 -15.260 1.00 88.94 202 VAL A C 1
ATOM 1502 O O . VAL A 1 202 ? 0.725 -1.819 -14.414 1.00 88.94 202 VAL A O 1
ATOM 1505 N N . TYR A 1 203 ? 2.635 -0.761 -14.949 1.00 82.81 203 TYR A N 1
ATOM 1506 C CA . TYR A 1 203 ? 2.970 -0.395 -13.574 1.00 82.81 203 TYR A CA 1
ATOM 1507 C C . TYR A 1 203 ? 1.977 0.650 -13.037 1.00 82.81 203 TYR A C 1
ATOM 1509 O O . TYR A 1 203 ? 1.605 1.569 -13.764 1.00 82.81 203 TYR A O 1
ATOM 1517 N N . THR A 1 204 ? 1.524 0.524 -11.789 1.00 73.38 204 THR A N 1
ATOM 1518 C CA . THR A 1 204 ? 0.447 1.361 -11.227 1.00 73.38 204 THR A CA 1
ATOM 1519 C C . THR A 1 204 ? 0.756 1.794 -9.801 1.00 73.38 204 THR A C 1
ATOM 1521 O O . THR A 1 204 ? 1.435 1.073 -9.072 1.00 73.38 204 THR A O 1
ATOM 1524 N N . TYR A 1 205 ? 0.197 2.929 -9.372 1.00 62.56 205 TYR A N 1
ATOM 1525 C CA . TYR A 1 205 ? -0.049 3.149 -7.945 1.00 62.56 205 TYR A CA 1
ATOM 1526 C C . TYR A 1 205 ? -1.159 2.203 -7.490 1.00 62.56 205 TYR A C 1
ATOM 1528 O O . TYR A 1 205 ? -2.128 1.982 -8.224 1.00 62.56 205 TYR A O 1
ATOM 1536 N N . LEU A 1 206 ? -1.054 1.664 -6.279 1.00 53.34 206 LEU A N 1
ATOM 1537 C CA . LEU A 1 206 ? -2.167 0.947 -5.675 1.00 53.34 206 LEU A CA 1
ATOM 1538 C C . LEU A 1 206 ? -2.975 1.957 -4.850 1.00 53.34 206 LEU A C 1
ATOM 1540 O O . LEU A 1 206 ? -2.589 2.298 -3.738 1.00 53.34 206 LEU A O 1
ATOM 1544 N N . TYR A 1 207 ? -4.070 2.468 -5.420 1.00 44.25 207 TYR A N 1
ATOM 1545 C CA . TYR A 1 207 ? -4.952 3.444 -4.757 1.00 44.25 207 TYR A CA 1
ATOM 1546 C C . TYR A 1 207 ? -6.157 2.806 -4.068 1.00 44.25 207 TYR A C 1
ATOM 1548 O O . TYR A 1 207 ? -6.938 3.492 -3.419 1.00 44.25 207 TYR A O 1
ATOM 1556 N N . ARG A 1 208 ? -6.348 1.496 -4.243 1.00 40.56 208 ARG A N 1
ATOM 1557 C CA . ARG A 1 208 ? -7.600 0.843 -3.881 1.00 40.56 208 ARG A CA 1
ATOM 1558 C C . ARG A 1 208 ? -7.366 -0.215 -2.816 1.00 40.56 208 ARG A C 1
ATOM 1560 O O . ARG A 1 208 ? -7.114 -1.381 -3.105 1.00 40.56 208 ARG A O 1
ATOM 1567 N N . ILE A 1 209 ? -7.450 0.245 -1.573 1.00 43.72 209 ILE A N 1
ATOM 1568 C CA . ILE A 1 209 ? -7.646 -0.599 -0.397 1.00 43.72 209 ILE A CA 1
ATOM 1569 C C . ILE A 1 209 ? -9.085 -1.114 -0.468 1.00 43.72 209 ILE A C 1
ATOM 1571 O O . ILE A 1 209 ? -10.036 -0.337 -0.501 1.00 43.72 209 ILE A O 1
ATOM 1575 N N . VAL A 1 210 ? -9.242 -2.433 -0.551 1.00 38.91 210 VAL A N 1
ATOM 1576 C CA . VAL A 1 210 ? -10.544 -3.087 -0.401 1.00 38.91 210 VAL A CA 1
ATOM 1577 C C . VAL A 1 210 ? -10.749 -3.316 1.083 1.00 38.91 210 VAL A C 1
ATOM 1579 O O . VAL A 1 210 ? -10.018 -4.099 1.685 1.00 38.91 210 VAL A O 1
ATOM 1582 N N . PHE A 1 211 ? -11.735 -2.642 1.659 1.00 47.41 211 PHE A N 1
ATOM 1583 C CA . PHE A 1 211 ? -12.098 -2.864 3.044 1.00 47.41 211 PHE A CA 1
ATOM 1584 C C . PHE A 1 211 ? -12.983 -4.078 3.199 1.00 47.41 211 PHE A C 1
ATOM 1586 O O . PHE A 1 211 ? -13.959 -4.265 2.477 1.00 47.41 211 PHE A O 1
ATOM 1593 N N . PHE A 1 212 ? -12.672 -4.831 4.240 1.00 44.38 212 PHE A N 1
ATOM 1594 C CA . PHE A 1 212 ? -13.610 -5.705 4.907 1.00 44.38 212 PHE A CA 1
ATOM 1595 C C . PHE A 1 212 ? -13.776 -5.180 6.330 1.00 44.38 212 PHE A C 1
ATOM 1597 O O . PHE A 1 212 ? -13.068 -5.605 7.236 1.00 44.38 212 PHE A O 1
ATOM 1604 N N . LEU A 1 213 ? -14.724 -4.264 6.540 1.00 47.75 213 LEU A N 1
ATOM 1605 C CA . LEU A 1 213 ? -15.391 -4.252 7.835 1.00 47.75 213 LEU A CA 1
ATOM 1606 C C . LEU A 1 213 ? -16.270 -5.498 7.834 1.00 47.75 213 LEU A C 1
ATOM 1608 O O . LEU A 1 213 ? -17.248 -5.573 7.095 1.00 47.75 213 LEU A O 1
ATOM 1612 N N . LEU A 1 214 ? -15.872 -6.511 8.595 1.00 43.88 214 LEU A N 1
ATOM 1613 C CA . LEU A 1 214 ? -16.695 -7.686 8.847 1.00 43.88 214 LEU A CA 1
ATOM 1614 C C . LEU A 1 214 ? -17.446 -7.478 10.168 1.00 43.88 214 LEU A C 1
ATOM 1616 O O . LEU A 1 214 ? -17.017 -8.027 11.179 1.00 43.88 214 LEU A O 1
ATOM 1620 N N . PRO A 1 215 ? -18.574 -6.746 10.227 1.00 39.62 215 PRO A N 1
ATOM 1621 C CA . PRO A 1 215 ? -19.502 -6.947 11.316 1.00 39.62 215 PRO A CA 1
ATOM 1622 C C . PRO A 1 215 ? -20.298 -8.203 10.960 1.00 39.62 215 PRO A C 1
ATOM 1624 O O . PRO A 1 215 ? -21.360 -8.121 10.354 1.00 39.62 215 PRO A O 1
ATOM 1627 N N . PHE A 1 216 ? -19.792 -9.390 11.286 1.00 39.72 216 PHE A N 1
ATOM 1628 C CA . PHE A 1 216 ? -20.657 -10.565 11.298 1.00 39.72 216 PHE A CA 1
ATOM 1629 C C . PHE A 1 216 ? -20.705 -11.161 12.693 1.00 39.72 216 PHE A C 1
ATOM 1631 O O . PHE A 1 216 ? -19.912 -12.013 13.084 1.00 39.72 216 PHE A O 1
ATOM 1638 N N . VAL A 1 217 ? -21.745 -10.713 13.405 1.00 33.75 217 VAL A N 1
ATOM 1639 C CA . VAL A 1 217 ? -22.607 -11.582 14.203 1.00 33.75 217 VAL A CA 1
ATOM 1640 C C . VAL A 1 217 ? -22.767 -12.887 13.424 1.00 33.75 217 VAL A C 1
ATOM 1642 O O . VAL A 1 217 ? -23.575 -12.974 12.500 1.00 33.75 217 VAL A O 1
ATOM 1645 N N . PHE A 1 218 ? -21.979 -13.906 13.755 1.00 29.42 218 PHE A N 1
ATOM 1646 C CA . PHE A 1 218 ? -22.391 -15.259 13.434 1.00 29.42 218 PHE A CA 1
ATOM 1647 C C . PHE A 1 218 ? -23.720 -15.461 14.170 1.00 29.42 218 PHE A C 1
ATOM 1649 O O . PHE A 1 218 ? -23.750 -15.312 15.397 1.00 29.42 218 PHE A O 1
ATOM 1656 N N . PRO A 1 219 ? -24.826 -15.793 13.476 1.00 28.86 219 PRO A N 1
ATOM 1657 C CA . PRO A 1 219 ? -25.951 -16.407 14.157 1.00 28.86 219 PRO A CA 1
ATOM 1658 C C . PRO A 1 219 ? -25.378 -17.554 14.985 1.00 28.86 219 PRO A C 1
ATOM 1660 O O . PRO A 1 219 ? -24.468 -18.249 14.523 1.00 28.86 219 PRO A O 1
ATOM 1663 N N . SER A 1 220 ? -25.893 -17.746 16.194 1.00 34.69 220 SER A N 1
ATOM 1664 C CA . SER A 1 220 ? -25.434 -18.662 17.251 1.00 34.69 220 SER A CA 1
ATOM 1665 C C . SER A 1 220 ? -25.237 -20.138 16.840 1.00 34.69 220 SER A C 1
ATOM 1667 O O . SER A 1 220 ? -24.956 -20.984 17.679 1.00 34.69 220 SER A O 1
ATOM 1669 N N . TYR A 1 221 ? -25.391 -20.457 15.558 1.00 32.41 221 TYR A N 1
ATOM 1670 C CA . TYR A 1 221 ? -25.358 -21.765 14.932 1.00 32.41 221 TYR A CA 1
ATOM 1671 C C . TYR A 1 221 ? -23.962 -22.258 14.516 1.00 32.41 221 TYR A C 1
ATOM 1673 O O . TYR A 1 221 ? -23.812 -23.445 14.262 1.00 32.41 221 TYR A O 1
ATOM 1681 N N . VAL A 1 222 ? -22.938 -21.395 14.438 1.00 32.94 222 VAL A N 1
ATOM 1682 C CA . VAL A 1 222 ? -21.578 -21.817 14.008 1.00 32.94 222 VAL A CA 1
ATOM 1683 C C . VAL A 1 222 ? -20.638 -22.099 15.189 1.00 32.94 222 VAL A C 1
ATOM 1685 O O . VAL A 1 222 ? -19.631 -22.787 15.038 1.00 32.94 222 VAL A O 1
ATOM 1688 N N . ARG A 1 223 ? -21.011 -21.693 16.412 1.00 33.72 223 ARG A N 1
ATOM 1689 C CA . ARG A 1 223 ? -20.248 -22.007 17.636 1.00 33.72 223 ARG A CA 1
ATOM 1690 C C . ARG A 1 223 ? -20.286 -23.497 18.022 1.00 33.72 223 ARG A C 1
ATOM 1692 O O . ARG A 1 223 ? -19.578 -23.897 18.934 1.00 33.72 223 ARG A O 1
ATOM 1699 N N . SER A 1 224 ? -21.092 -24.312 17.338 1.00 35.31 224 SER A N 1
ATOM 1700 C CA . SER A 1 224 ? -21.217 -25.760 17.556 1.00 35.31 224 SER A CA 1
ATOM 1701 C C . SER A 1 224 ? -20.242 -26.618 16.737 1.00 35.31 224 SER A C 1
ATOM 1703 O O . SER A 1 224 ? -20.220 -27.829 16.936 1.00 35.31 224 SER A O 1
ATOM 1705 N N . TYR A 1 225 ? -19.438 -26.031 15.839 1.00 34.84 225 TYR A N 1
ATOM 1706 C CA . TYR A 1 225 ? -18.561 -26.787 14.925 1.00 34.84 225 TYR A CA 1
ATOM 1707 C C . TYR A 1 225 ? -17.054 -26.564 15.119 1.00 34.84 225 TYR A C 1
ATOM 1709 O O . TYR A 1 225 ? -16.260 -27.116 14.359 1.00 34.84 225 TYR A O 1
ATOM 1717 N N . LEU A 1 226 ? -16.637 -25.807 16.134 1.00 31.27 226 LEU A N 1
ATOM 1718 C CA . LEU A 1 226 ? -15.227 -25.737 16.522 1.00 31.27 226 LEU A CA 1
ATOM 1719 C C . LEU A 1 226 ? -14.967 -26.762 17.639 1.00 31.27 226 LEU A C 1
ATOM 1721 O O . LEU A 1 226 ? -15.644 -26.692 18.667 1.00 31.27 226 LEU A O 1
ATOM 1725 N N . PRO A 1 227 ? -14.052 -27.733 17.448 1.00 37.44 227 PRO A N 1
ATOM 1726 C CA . PRO A 1 227 ? -13.701 -28.676 18.501 1.00 37.44 227 PRO A CA 1
ATOM 1727 C C . PRO A 1 227 ? -13.046 -27.930 19.670 1.00 37.44 227 PRO A C 1
ATOM 1729 O O . PRO A 1 227 ? -12.234 -27.029 19.459 1.00 37.44 227 PRO A O 1
ATOM 1732 N N . SER A 1 228 ? -13.470 -28.310 20.877 1.00 46.09 228 SER A N 1
ATOM 1733 C CA . SER A 1 228 ? -13.017 -27.826 22.189 1.00 46.09 228 SER A CA 1
ATOM 1734 C C . SER A 1 228 ? -11.513 -27.912 22.397 1.00 46.09 228 SER A C 1
ATOM 1736 O O . SER A 1 228 ? -10.959 -28.970 22.016 1.00 46.09 228 SER A O 1
#

pLDDT: mean 83.62, std 18.1, range [28.86, 98.06]

Radius of gyration: 20.14 Å; Cα contacts (8 Å, |Δi|>4): 385; chains: 1; bounding box: 54×50×53 Å

InterPro domains:
  IPR000794 Beta-ketoacyl synthase [PTHR11712] (8-203)
  IPR014030 Beta-ketoacyl synthase-like, N-terminal domain [PF00109] (13-203)
  IPR016039 Thiolase-like [G3DSA:3.40.47.10] (1-204)
  IPR016039 Thiolase-like [SSF53901] (28-203)
  IPR018201 Beta-ketoacyl synthase, active site [PS00606] (125-141)
  IPR020841 Polyketide synthase, beta-ketoacyl synthase domain [PS52004] (1-228)

Organism: Aegilops tauschii subsp. strangulata (NCBI:txid200361)

Mean predicted aligned error: 7.86 Å

Secondary structure (DSSP, 8-state):
--HHHHHHHTSS---EEPPPBSSSTT-B-HHHHHTT-TT--HHHHHHHHHHHHHHHHTT----SHHHHHTEEEEEEESS--HHHHHHHHHHHHTT-GGGS-TTHHHHH-TTHHHHHHHHHHT--S-EE----GGGHHHHHHHHHHHHHHTTS-SEEEEEEEB---SHHHHHHHHHTT-B--TTTT-HHHH--TT-TT--SBPEE-B-------------TTSTTSS--

Solvent-accessible surface area (backbone atoms only — not comparable to full-atom values): 12655 Å² total; per-residue (Å²): 130,72,57,71,60,56,54,50,70,71,38,74,46,71,48,65,50,74,75,55,72,40,85,53,90,93,32,47,46,60,59,84,60,35,70,94,36,98,52,63,35,65,29,35,34,51,34,45,51,47,52,51,53,52,33,56,74,68,68,60,78,70,85,52,65,68,59,20,43,26,20,19,26,16,21,8,20,54,78,29,40,53,60,63,52,50,56,51,50,51,31,48,77,69,74,39,55,90,73,60,58,92,42,50,63,64,33,46,44,47,49,39,32,18,48,51,43,26,64,74,69,56,40,59,20,55,76,40,49,40,71,55,49,93,49,7,33,60,49,10,40,52,52,40,51,47,37,40,75,75,63,62,21,66,36,34,51,23,9,28,28,31,47,53,87,39,73,65,52,54,47,52,39,44,74,70,59,46,38,28,44,91,34,56,91,40,60,91,64,36,67,39,86,94,47,92,83,54,61,36,47,58,53,61,51,46,81,72,53,61,73,52,76,53,88,68,83,69,66,87,75,62,77,77,74,64,85,131

Foldseek 3Di:
DPPQVVLLVPFLANFAAEQADDDDDSHDPLCVQCVVPPQADPQLSLLQVQLVVVCVVVVPQDPDPVQLQQEAEQEAEAQACPVLVVVCVVCVVVVNNVPNDPSSVCHRDGLNSQVVSCVVRVRNFYRHYDHDHPCRFVVSVVVQVVCCVVPSHQWYWGGYFHDPPGSVVSRVCVVVQAAQRPCNVPNVPQADPPDPPHRHHHHYGPSDRDGDGDNDPPPPPCVVPDDD

Sequence (228 aa):
GDAAGRTLEQLPSRVFAAVPRGKGEAEFDEEAWTKDSRSISGFIAYALCAADEALRDANWLPSENEKKERTGVSIGGGIGSISDILDASQLIAENRLRRLSPFFIPKILINMASGHVSMKYGFQGPNHAAVTACATGAHSIGDATRMIQFGDADVMVAGGTESSIDALSIAGFSRLRALSTKYNSLPQASSRPFDCGRDGFVYTYLYRIVFFLLPFVFPSYVRSYLPS